Protein AF-A0A950VGR3-F1 (afdb_monomer_lite)

Radius of gyration: 21.98 Å; chains: 1; bounding box: 72×61×52 Å

Structure (mmCIF, N/CA/C/O backbone):
data_AF-A0A950VGR3-F1
#
_entry.id   AF-A0A950VGR3-F1
#
loop_
_atom_site.group_PDB
_atom_site.id
_atom_site.type_symbol
_atom_site.label_atom_id
_atom_site.label_alt_id
_atom_site.label_comp_id
_atom_site.label_asym_id
_atom_site.label_entity_id
_atom_site.label_seq_id
_atom_site.pdbx_PDB_ins_code
_atom_site.Cartn_x
_atom_site.Cartn_y
_atom_site.Cartn_z
_atom_site.occupancy
_atom_site.B_iso_or_equiv
_atom_site.auth_seq_id
_atom_site.auth_comp_id
_atom_site.auth_asym_id
_atom_site.auth_atom_id
_atom_site.pdbx_PDB_model_num
ATOM 1 N N . MET A 1 1 ? -54.038 48.008 33.283 1.00 46.16 1 MET A N 1
ATOM 2 C CA . MET A 1 1 ? -54.208 47.131 32.103 1.00 46.16 1 MET A CA 1
ATOM 3 C C . MET A 1 1 ? -52.989 47.293 31.209 1.00 46.16 1 MET A C 1
ATOM 5 O O . MET A 1 1 ? -52.831 48.348 30.618 1.00 46.16 1 MET A O 1
ATOM 9 N N . GLY A 1 2 ? -52.107 46.296 31.155 1.00 44.94 2 GLY A N 1
ATOM 10 C CA . GLY A 1 2 ? -50.936 46.287 30.273 1.00 44.94 2 GLY A CA 1
ATOM 11 C C . GLY A 1 2 ? -50.445 44.851 30.129 1.00 44.94 2 GLY A C 1
ATOM 12 O O . GLY A 1 2 ? -50.047 44.245 31.118 1.00 44.94 2 GLY A O 1
ATOM 13 N N . ARG A 1 3 ? -50.609 44.277 28.934 1.00 43.78 3 ARG A N 1
ATOM 14 C CA . ARG A 1 3 ? -50.358 42.864 28.619 1.00 43.78 3 ARG A CA 1
ATOM 15 C C . ARG A 1 3 ? -48.853 42.568 28.590 1.00 43.78 3 ARG A C 1
ATOM 17 O O . ARG A 1 3 ? -48.108 43.256 27.902 1.00 43.78 3 ARG A O 1
ATOM 24 N N . LEU A 1 4 ? -48.448 41.511 29.295 1.00 43.47 4 LEU A N 1
ATOM 25 C CA . LEU A 1 4 ? -47.126 40.888 29.221 1.00 43.47 4 LEU A CA 1
ATOM 26 C C . LEU A 1 4 ? -47.036 40.083 27.908 1.00 43.47 4 LEU A C 1
ATOM 28 O O . LEU A 1 4 ? -47.782 39.122 27.726 1.00 43.47 4 LEU A O 1
ATOM 32 N N . LEU A 1 5 ? -46.153 40.478 26.991 1.00 45.62 5 LEU A N 1
ATOM 33 C CA . LEU A 1 5 ? -45.786 39.696 25.805 1.00 45.62 5 LEU A CA 1
ATOM 34 C C . LEU A 1 5 ? -44.556 38.845 26.153 1.00 45.62 5 LEU A C 1
ATOM 36 O O . LEU A 1 5 ? -43.429 39.333 26.138 1.00 45.62 5 LEU A O 1
ATOM 40 N N . LEU A 1 6 ? -44.785 37.577 26.501 1.00 53.38 6 LEU A N 1
ATOM 41 C CA . LEU A 1 6 ? -43.766 36.525 26.464 1.00 53.38 6 LEU A CA 1
ATOM 42 C C . LEU A 1 6 ? -43.815 35.836 25.091 1.00 53.38 6 LEU A C 1
ATOM 44 O O . LEU A 1 6 ? -44.900 35.607 24.568 1.00 53.38 6 LEU A O 1
ATOM 48 N N . ALA A 1 7 ? -42.635 35.439 24.600 1.00 52.47 7 ALA A N 1
ATOM 49 C CA . ALA A 1 7 ? -42.327 34.776 23.320 1.00 52.47 7 ALA A CA 1
ATOM 50 C C . ALA A 1 7 ? -42.109 35.751 22.145 1.00 52.47 7 ALA A C 1
ATOM 52 O O . ALA A 1 7 ? -43.062 36.343 21.645 1.00 52.47 7 ALA A O 1
ATOM 53 N N . PRO A 1 8 ? -40.840 35.935 21.707 1.00 46.75 8 PRO A N 1
ATOM 54 C CA . PRO A 1 8 ? -40.197 34.933 20.851 1.00 46.75 8 PRO A CA 1
ATOM 55 C C . PRO A 1 8 ? -38.661 34.888 21.029 1.00 46.75 8 PRO A C 1
ATOM 57 O O . PRO A 1 8 ? -37.918 35.381 20.190 1.00 46.75 8 PRO A O 1
ATOM 60 N N . VAL A 1 9 ? -38.147 34.319 22.122 1.00 44.50 9 VAL A N 1
ATOM 61 C CA . VAL A 1 9 ? -36.679 34.132 22.279 1.00 44.50 9 VAL A CA 1
ATOM 62 C C . VAL A 1 9 ? -36.286 32.652 22.333 1.00 44.50 9 VAL A C 1
ATOM 64 O O . VAL A 1 9 ? -35.150 32.291 22.050 1.00 44.50 9 VAL A O 1
ATOM 67 N N . ILE A 1 10 ? -37.244 31.754 22.575 1.00 46.22 10 ILE A N 1
ATOM 68 C CA . ILE A 1 10 ? -36.971 30.314 22.702 1.00 46.22 10 ILE A CA 1
ATOM 69 C C . ILE A 1 10 ? -36.901 29.603 21.334 1.00 46.22 10 ILE A C 1
ATOM 71 O O . ILE A 1 10 ? -36.297 28.541 21.230 1.00 46.22 10 ILE A O 1
ATOM 75 N N . LEU A 1 11 ? -37.419 30.200 20.252 1.00 41.34 11 LEU A N 1
ATOM 76 C CA . LEU A 1 11 ? -37.425 29.548 18.933 1.00 41.34 11 LEU A CA 1
ATOM 77 C C . LEU A 1 11 ? -36.116 29.719 18.134 1.00 41.34 11 LEU A C 1
ATOM 79 O O . LEU A 1 11 ? -35.870 28.947 17.214 1.00 41.34 11 LEU A O 1
ATOM 83 N N . LEU A 1 12 ? -35.243 30.672 18.492 1.00 38.09 12 LEU A N 1
ATOM 84 C CA . LEU A 1 12 ? -33.967 30.872 17.783 1.00 38.09 12 LEU A CA 1
ATOM 85 C C . LEU A 1 12 ? -32.814 30.011 18.329 1.00 38.09 12 LEU A C 1
ATOM 87 O O . LEU A 1 12 ? -31.824 29.798 17.636 1.00 38.09 12 LEU A O 1
ATOM 91 N N . LEU A 1 13 ? -32.942 29.477 19.548 1.00 37.31 13 LEU A N 1
ATOM 92 C CA . LEU A 1 13 ? -31.913 28.636 20.176 1.00 37.31 13 LEU A CA 1
ATOM 93 C C . LEU A 1 13 ? -32.020 27.149 19.804 1.00 37.31 13 LEU A C 1
ATOM 95 O O . LEU A 1 13 ? -31.058 26.411 19.998 1.00 37.31 13 LEU A O 1
ATOM 99 N N . LEU A 1 14 ? -33.137 26.711 19.208 1.00 39.41 14 LEU A N 1
ATOM 100 C CA . LEU A 1 14 ? -33.283 25.338 18.706 1.00 39.41 14 LEU A CA 1
ATOM 101 C C . LEU A 1 14 ? -32.777 25.133 17.270 1.00 39.41 14 LEU A C 1
ATOM 103 O O . LEU A 1 14 ? -32.509 23.998 16.890 1.00 39.41 14 LEU A O 1
ATOM 107 N N . VAL A 1 15 ? -32.585 26.194 16.479 1.00 42.16 15 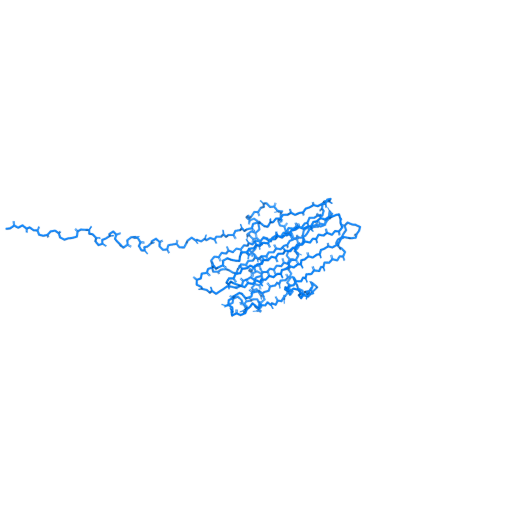VAL A N 1
ATOM 108 C CA . VAL A 1 15 ? -32.098 26.055 15.091 1.00 42.16 15 VAL A CA 1
ATOM 109 C C . VAL A 1 15 ? -30.569 25.917 15.031 1.00 42.16 15 VAL A C 1
ATOM 111 O O . VAL A 1 15 ? -30.046 25.255 14.140 1.00 42.16 15 VAL A O 1
ATOM 114 N N . CYS A 1 16 ? -29.833 26.415 16.030 1.00 38.34 16 CYS A N 1
ATOM 115 C CA . CYS A 1 16 ? -28.373 26.256 16.080 1.00 38.34 16 CYS A CA 1
ATOM 116 C C . CYS A 1 16 ? -27.903 24.871 16.569 1.00 38.34 16 CYS A C 1
ATOM 118 O O . CYS A 1 16 ? -26.739 24.530 16.385 1.00 38.34 16 CYS A O 1
ATOM 120 N N . LEU A 1 17 ? -28.787 24.050 17.148 1.00 40.91 17 LEU A N 1
ATOM 121 C CA . LEU A 1 17 ? -28.484 22.662 17.538 1.00 40.91 17 LEU A CA 1
ATOM 122 C C . LEU A 1 17 ? -28.782 21.639 16.427 1.00 40.91 17 LEU A C 1
ATOM 124 O O . LEU A 1 17 ? -28.400 20.479 16.554 1.00 40.91 17 LEU A O 1
ATOM 128 N N . ALA A 1 18 ? -29.407 22.072 15.327 1.00 43.09 18 ALA A N 1
ATOM 129 C CA . ALA A 1 18 ? -29.684 21.245 14.150 1.00 43.09 18 ALA A CA 1
ATOM 130 C C . ALA A 1 18 ? -28.662 21.430 13.010 1.00 43.09 18 ALA A C 1
ATOM 132 O O . ALA A 1 18 ? -28.751 20.743 12.002 1.00 43.09 18 ALA A O 1
ATOM 133 N N . ALA A 1 19 ? -27.644 22.282 13.183 1.00 43.28 19 ALA A N 1
ATOM 134 C CA . ALA A 1 19 ? -26.462 22.323 12.311 1.00 43.28 19 ALA A CA 1
ATOM 135 C C . ALA A 1 19 ? -25.385 21.307 12.751 1.00 43.28 19 ALA A C 1
ATOM 137 O O . ALA A 1 19 ? -24.192 21.494 12.527 1.00 43.28 19 ALA A O 1
ATOM 138 N N . GLY A 1 20 ? -25.807 20.222 13.404 1.00 43.50 20 GLY A N 1
ATOM 139 C CA . GLY A 1 20 ? -24.982 19.056 13.700 1.00 43.50 20 GLY A CA 1
ATOM 140 C C . GLY A 1 20 ? -24.847 18.131 12.493 1.00 43.50 20 GLY A C 1
ATOM 141 O O . GLY A 1 20 ? -24.830 16.918 12.673 1.00 43.50 20 GLY A O 1
ATOM 142 N N . ASP A 1 21 ? -24.788 18.675 11.277 1.00 40.75 21 ASP A N 1
ATOM 143 C CA . ASP A 1 21 ? -24.624 17.862 10.083 1.00 40.75 21 ASP A CA 1
ATOM 144 C C . ASP A 1 21 ? -23.145 17.700 9.771 1.00 40.75 21 ASP A C 1
ATOM 146 O O . ASP A 1 21 ? -22.411 18.616 9.405 1.00 40.75 21 ASP A O 1
ATOM 150 N N . SER A 1 22 ? -22.717 16.465 9.999 1.00 39.69 22 SER A N 1
ATOM 151 C CA . SER A 1 22 ? -21.452 15.900 9.589 1.00 39.69 22 SER A CA 1
ATOM 152 C C . SER A 1 22 ? -21.000 16.438 8.242 1.00 39.69 22 SER A C 1
ATOM 154 O O . SER A 1 22 ? -21.535 16.043 7.209 1.00 39.69 22 SER A O 1
ATOM 156 N N . HIS A 1 23 ? -19.932 17.228 8.246 1.00 40.19 23 HIS A N 1
ATOM 157 C CA . HIS A 1 23 ? -19.058 17.278 7.091 1.00 40.19 23 HIS A CA 1
ATOM 158 C C . HIS A 1 23 ? -18.612 15.839 6.802 1.00 40.19 23 HIS A C 1
ATOM 160 O O . HIS A 1 23 ? -17.820 15.233 7.533 1.00 40.19 23 HIS A O 1
ATOM 166 N N . ILE A 1 24 ? -19.236 15.258 5.781 1.00 45.59 24 ILE A N 1
ATOM 167 C CA . ILE A 1 24 ? -18.843 14.021 5.126 1.00 45.59 24 ILE A CA 1
ATOM 168 C C . ILE A 1 24 ? -17.518 14.359 4.452 1.00 45.59 24 ILE A C 1
ATOM 170 O O . ILE A 1 24 ? -17.479 14.807 3.313 1.00 45.59 24 ILE A O 1
ATOM 174 N N . PHE A 1 25 ? -16.426 14.295 5.206 1.00 54.06 25 PHE A N 1
ATOM 175 C CA . PHE A 1 25 ? -15.115 14.503 4.625 1.00 54.06 25 PHE A CA 1
ATOM 176 C C . PHE A 1 25 ? -14.718 13.209 3.919 1.00 54.06 25 PHE A C 1
ATOM 178 O O . PHE A 1 25 ? -14.247 12.268 4.561 1.00 54.06 25 PHE A O 1
ATOM 185 N N . ASP A 1 26 ? -14.946 13.169 2.610 1.00 62.06 26 ASP A N 1
ATOM 186 C CA . ASP A 1 26 ? -14.190 12.308 1.710 1.00 62.06 26 ASP A CA 1
ATOM 187 C C . ASP A 1 26 ? -12.822 12.963 1.548 1.00 62.06 26 ASP A C 1
ATOM 189 O O . ASP A 1 26 ? -12.685 14.029 0.946 1.00 62.06 26 ASP A O 1
ATOM 193 N N . ILE A 1 27 ? -11.808 12.374 2.174 1.00 63.94 27 ILE A N 1
ATOM 194 C CA . ILE A 1 27 ? -10.460 12.932 2.164 1.00 63.94 27 ILE A CA 1
ATOM 195 C C . ILE A 1 27 ? -9.595 12.056 1.290 1.00 63.94 27 ILE A C 1
ATOM 197 O O . ILE A 1 27 ? -9.383 10.879 1.585 1.00 63.94 27 ILE A O 1
ATOM 201 N N . THR A 1 28 ? -9.074 12.682 0.242 1.00 71.38 28 THR A N 1
ATOM 202 C CA . THR A 1 28 ? -8.068 12.101 -0.633 1.00 71.38 28 THR A CA 1
ATOM 203 C C . THR A 1 28 ? -6.774 12.860 -0.411 1.00 71.38 28 THR A C 1
ATOM 205 O O . THR A 1 28 ? -6.670 14.033 -0.761 1.00 71.38 28 THR A O 1
ATOM 208 N N . ASN A 1 29 ? -5.791 12.210 0.204 1.00 76.00 29 ASN A N 1
ATOM 209 C CA . ASN A 1 29 ? -4.426 12.716 0.221 1.00 76.00 29 ASN A CA 1
ATOM 210 C C . ASN A 1 29 ? -3.671 12.042 -0.923 1.00 76.00 29 ASN A C 1
ATOM 212 O O . ASN A 1 29 ? -3.521 10.817 -0.922 1.00 76.00 29 ASN A O 1
ATOM 216 N N . GLN A 1 30 ? -3.241 12.829 -1.905 1.00 74.19 30 GLN A N 1
ATOM 217 C CA . GLN A 1 30 ? -2.351 12.345 -2.945 1.00 74.19 30 GLN A CA 1
ATOM 218 C C . GLN A 1 30 ? -0.924 12.315 -2.400 1.00 74.19 30 GLN A C 1
ATOM 220 O O . GLN A 1 30 ? -0.373 13.334 -1.988 1.00 74.19 30 GLN A O 1
ATOM 225 N N . GLY A 1 31 ? -0.332 11.125 -2.418 1.00 76.06 31 GLY A N 1
ATOM 226 C CA . GLY A 1 31 ? 1.087 10.955 -2.151 1.00 76.06 31 GLY A CA 1
ATOM 227 C C . GLY A 1 31 ? 1.977 11.691 -3.157 1.00 76.06 31 GLY A C 1
ATOM 228 O O . GLY A 1 31 ? 1.529 12.099 -4.229 1.00 76.06 31 GLY A O 1
ATOM 229 N N . GLY A 1 32 ? 3.264 11.818 -2.836 1.00 89.06 32 GLY A N 1
ATOM 230 C CA . GLY A 1 32 ? 4.257 12.269 -3.809 1.00 89.06 32 GLY A CA 1
ATOM 231 C C . GLY A 1 32 ? 4.461 11.227 -4.910 1.00 89.06 32 GLY A C 1
ATOM 232 O O . GLY A 1 32 ? 4.118 10.059 -4.745 1.00 89.06 32 GLY A O 1
ATOM 233 N N . THR A 1 33 ? 5.044 11.636 -6.032 1.00 94.31 33 THR A N 1
ATOM 234 C CA . THR A 1 33 ? 5.594 10.718 -7.039 1.00 94.31 33 THR A CA 1
ATOM 235 C C . THR A 1 33 ? 7.044 11.100 -7.283 1.00 94.31 33 THR A C 1
ATOM 237 O O . THR A 1 33 ? 7.351 12.285 -7.393 1.00 94.31 33 THR A O 1
ATOM 240 N N . ALA A 1 34 ? 7.919 10.105 -7.349 1.00 96.38 34 ALA A N 1
ATOM 241 C CA . ALA A 1 34 ? 9.298 10.254 -7.791 1.00 96.38 34 ALA A CA 1
ATOM 242 C C . ALA A 1 34 ? 9.498 9.387 -9.040 1.00 96.38 34 ALA A C 1
ATOM 244 O O . ALA A 1 34 ? 8.935 8.294 -9.135 1.00 96.38 34 ALA A O 1
ATOM 245 N N . GLU A 1 35 ? 10.260 9.888 -10.009 1.00 97.31 35 GLU A N 1
ATOM 246 C CA . GLU A 1 35 ? 10.485 9.221 -11.290 1.00 97.31 35 GLU A CA 1
ATOM 247 C C . GLU A 1 35 ? 11.910 9.473 -11.793 1.00 97.31 35 GLU A C 1
ATOM 249 O O . GLU A 1 35 ? 12.436 10.576 -11.648 1.00 97.31 35 GLU A O 1
ATOM 254 N N . SER A 1 36 ? 12.511 8.452 -12.406 1.00 97.81 36 SER A N 1
ATOM 255 C CA . SER A 1 36 ? 13.760 8.540 -13.162 1.00 97.81 36 SER A CA 1
ATOM 256 C C . SER A 1 36 ? 13.720 7.566 -14.343 1.00 97.81 36 SER A C 1
ATOM 258 O O . SER A 1 36 ? 13.420 6.388 -14.164 1.00 97.81 36 SER A O 1
ATOM 260 N N . ASN A 1 37 ? 13.989 8.045 -15.563 1.00 96.06 37 ASN A N 1
ATOM 261 C CA . ASN A 1 37 ? 14.013 7.242 -16.799 1.00 96.06 37 ASN A CA 1
ATOM 262 C C . ASN A 1 37 ? 12.786 6.323 -16.994 1.00 96.06 37 ASN A C 1
ATOM 264 O O . ASN A 1 37 ? 12.909 5.168 -17.401 1.00 96.06 37 ASN A O 1
ATOM 268 N N . GLY A 1 38 ? 11.588 6.823 -16.674 1.00 95.69 38 GLY A N 1
ATOM 269 C CA . GLY A 1 38 ? 10.332 6.070 -16.761 1.00 95.69 38 GLY A CA 1
ATOM 270 C C . GLY A 1 38 ? 10.094 5.074 -15.619 1.00 95.69 38 GLY A C 1
ATOM 271 O O . GLY A 1 38 ? 8.986 4.550 -15.501 1.00 95.69 38 GLY A O 1
ATOM 272 N N . PHE A 1 39 ? 11.078 4.827 -14.749 1.00 97.81 39 PHE A N 1
ATOM 273 C CA . PHE A 1 39 ? 10.860 4.116 -13.496 1.00 97.81 39 PHE A CA 1
ATOM 274 C C . PHE A 1 39 ? 10.262 5.087 -12.485 1.00 97.81 39 PHE A C 1
ATOM 276 O O . PHE A 1 39 ? 10.878 6.098 -12.166 1.00 97.81 39 PHE A O 1
ATOM 283 N N . SER A 1 40 ? 9.063 4.804 -11.983 1.00 97.25 40 SER A N 1
ATOM 284 C CA . SER A 1 40 ? 8.377 5.695 -11.043 1.00 97.25 40 SER A CA 1
ATOM 285 C C . SER A 1 40 ? 7.846 4.952 -9.828 1.00 97.25 40 SER A C 1
ATOM 287 O O . SER A 1 40 ? 7.363 3.823 -9.947 1.00 97.25 40 SER A O 1
ATOM 289 N N . ILE A 1 41 ? 7.875 5.617 -8.675 1.00 96.81 41 ILE A N 1
ATOM 290 C CA . ILE A 1 41 ? 7.199 5.187 -7.454 1.00 96.81 41 ILE A CA 1
ATOM 291 C C . ILE A 1 41 ? 6.295 6.306 -6.950 1.00 96.81 41 ILE A C 1
ATOM 293 O O . ILE A 1 41 ? 6.639 7.488 -6.987 1.00 96.81 41 ILE A O 1
ATOM 297 N N . THR A 1 42 ? 5.131 5.920 -6.456 1.00 94.44 42 THR A N 1
ATOM 298 C CA . THR A 1 42 ? 4.154 6.825 -5.866 1.00 94.44 42 THR A CA 1
ATOM 299 C C . THR A 1 42 ? 3.779 6.287 -4.498 1.00 94.44 42 THR A C 1
ATOM 301 O O . THR A 1 42 ? 3.390 5.129 -4.370 1.00 94.44 42 THR A O 1
ATOM 304 N N . GLY A 1 43 ? 3.861 7.124 -3.474 1.00 88.00 43 GLY A N 1
ATOM 305 C CA . GLY A 1 43 ? 3.433 6.788 -2.117 1.00 88.00 43 GLY A CA 1
ATOM 306 C C . GLY A 1 43 ? 3.001 8.059 -1.397 1.00 88.00 43 GLY A C 1
ATOM 307 O O . GLY A 1 43 ? 3.529 9.132 -1.664 1.00 88.00 43 GLY A O 1
ATOM 308 N N . SER A 1 44 ? 2.019 8.093 -0.504 1.00 87.25 44 SER A N 1
ATOM 309 C CA . SER A 1 44 ? 0.992 7.127 -0.123 1.00 87.25 44 SER A CA 1
ATOM 310 C C . SER A 1 44 ? -0.362 7.762 -0.447 1.00 87.25 44 SER A C 1
ATOM 312 O O . SER A 1 44 ? -0.752 8.724 0.221 1.00 87.25 44 SER A O 1
ATOM 314 N N . TYR A 1 45 ? -1.090 7.258 -1.447 1.00 90.94 45 TYR A N 1
ATOM 315 C CA . TYR A 1 45 ? -2.469 7.705 -1.659 1.00 90.94 45 TYR A CA 1
ATOM 316 C C . TYR A 1 45 ? -3.311 7.234 -0.494 1.00 90.94 45 TYR A C 1
ATOM 318 O O . TYR A 1 45 ? -3.288 6.050 -0.173 1.00 90.94 45 TYR A O 1
ATOM 326 N N . THR A 1 46 ? -4.044 8.143 0.136 1.00 91.19 46 THR A N 1
ATOM 327 C CA . THR A 1 46 ? -4.934 7.801 1.244 1.00 91.19 46 THR A CA 1
ATOM 328 C C . THR A 1 46 ? -6.339 8.278 0.956 1.00 91.19 46 THR A C 1
ATOM 330 O O . THR A 1 46 ? -6.544 9.468 0.734 1.00 91.19 46 THR A O 1
ATOM 333 N N . TYR A 1 47 ? -7.286 7.349 1.012 1.00 90.44 47 TYR A N 1
ATOM 334 C CA . TYR A 1 47 ? -8.716 7.607 0.958 1.00 90.44 47 TYR A CA 1
ATOM 335 C C . TYR A 1 47 ? -9.341 7.274 2.312 1.00 90.44 47 TYR A C 1
ATOM 337 O O . TYR A 1 47 ? -9.194 6.160 2.816 1.00 90.44 47 TYR A O 1
ATOM 345 N N . ALA A 1 48 ? -10.045 8.228 2.912 1.00 87.62 48 ALA A N 1
ATOM 346 C CA . ALA A 1 48 ? -10.789 8.015 4.147 1.00 87.62 48 ALA A CA 1
ATOM 347 C C . ALA A 1 48 ? -12.131 8.744 4.087 1.00 87.62 48 ALA A C 1
ATOM 349 O O . ALA A 1 48 ? -12.185 9.901 3.677 1.00 87.62 48 ALA A O 1
ATOM 350 N N . ARG A 1 49 ? -13.194 8.080 4.552 1.00 84.06 49 ARG A N 1
ATOM 351 C CA . ARG A 1 49 ? -14.521 8.682 4.732 1.00 84.06 49 ARG A CA 1
ATOM 352 C C . ARG A 1 49 ? -15.178 8.192 6.018 1.00 84.06 49 ARG A C 1
ATOM 354 O O . ARG A 1 49 ? -14.822 7.143 6.561 1.00 84.06 49 ARG A O 1
ATOM 361 N N . LYS A 1 50 ? -16.169 8.933 6.515 1.00 79.25 50 LYS A N 1
ATOM 362 C CA . LYS A 1 50 ? -16.918 8.545 7.720 1.00 79.25 50 LYS A CA 1
ATOM 363 C C . LYS A 1 50 ? -17.603 7.186 7.544 1.00 79.25 50 LYS A C 1
ATOM 365 O O . LYS A 1 50 ? -18.240 6.937 6.529 1.00 79.25 50 LYS A O 1
ATOM 370 N N . GLY A 1 51 ? -17.481 6.310 8.546 1.00 79.00 51 GLY A N 1
ATOM 371 C CA . GLY A 1 51 ? -18.097 4.974 8.521 1.00 79.00 51 GLY A CA 1
ATOM 372 C C . GLY A 1 51 ? -17.444 3.989 7.542 1.00 79.00 51 GLY A C 1
ATOM 373 O O . GLY A 1 51 ? -18.017 2.942 7.245 1.00 79.00 51 GLY A O 1
ATOM 374 N N . PHE A 1 52 ? -16.253 4.307 7.037 1.00 81.44 52 PHE A N 1
ATOM 375 C CA . PHE A 1 52 ? -15.517 3.485 6.085 1.00 81.44 52 PHE A CA 1
ATOM 376 C C . PHE A 1 52 ? -14.063 3.327 6.545 1.00 81.44 52 PHE A C 1
ATOM 378 O O . PHE A 1 52 ? -13.506 4.277 7.104 1.00 81.44 52 PHE A O 1
ATOM 385 N N . PRO A 1 53 ? -13.434 2.154 6.352 1.00 87.12 53 PRO A N 1
ATOM 386 C CA . PRO A 1 53 ? -12.014 2.003 6.657 1.00 87.12 53 PRO A CA 1
ATOM 387 C C . PRO A 1 53 ? -11.177 2.955 5.806 1.00 87.12 53 PRO A C 1
ATOM 389 O O . PRO A 1 53 ? -11.457 3.124 4.621 1.00 87.12 53 PRO A O 1
ATOM 392 N N . ALA A 1 54 ? -10.134 3.551 6.388 1.00 91.75 54 ALA A N 1
ATOM 393 C CA . ALA A 1 54 ? -9.192 4.299 5.563 1.00 91.75 54 ALA A CA 1
ATOM 394 C C . ALA A 1 54 ? -8.338 3.318 4.760 1.00 91.75 54 ALA A C 1
ATOM 396 O O . ALA A 1 54 ? -7.885 2.299 5.287 1.00 91.75 54 ALA A O 1
ATOM 397 N N . VAL A 1 55 ? -8.115 3.651 3.499 1.00 94.25 55 VAL A N 1
ATOM 398 C CA . VAL A 1 55 ? -7.318 2.874 2.559 1.00 94.25 55 VAL A CA 1
ATOM 399 C C . VAL A 1 55 ? -6.094 3.699 2.211 1.00 94.25 55 VAL A C 1
ATOM 401 O O . VAL A 1 55 ? -6.242 4.813 1.716 1.00 94.25 55 VAL A O 1
ATOM 404 N N . THR A 1 56 ? -4.902 3.163 2.449 1.00 94.94 56 THR A N 1
ATOM 405 C CA . THR A 1 56 ? -3.643 3.793 2.037 1.00 94.94 56 THR A CA 1
ATOM 406 C C . THR A 1 56 ? -2.863 2.848 1.141 1.00 94.94 56 THR A C 1
ATOM 408 O O . THR A 1 56 ? -2.700 1.691 1.497 1.00 94.94 56 THR A O 1
ATOM 411 N N . PHE A 1 57 ? -2.354 3.293 0.000 1.00 94.69 57 PHE A N 1
ATOM 412 C CA . PHE A 1 57 ? -1.552 2.435 -0.873 1.00 94.69 57 PHE A CA 1
ATOM 413 C C . PHE A 1 57 ? -0.436 3.206 -1.571 1.00 94.69 57 PHE A C 1
ATOM 415 O O . PHE A 1 57 ? -0.525 4.418 -1.792 1.00 94.69 57 PHE A O 1
ATOM 422 N N . GLY A 1 58 ? 0.610 2.469 -1.926 1.00 95.12 58 GLY A N 1
ATOM 423 C CA . GLY A 1 58 ? 1.671 2.915 -2.816 1.00 95.12 58 GLY A CA 1
ATOM 424 C C . GLY A 1 58 ? 1.647 2.123 -4.120 1.00 95.12 58 GLY A C 1
ATOM 425 O O . GLY A 1 58 ? 1.042 1.049 -4.210 1.00 95.12 58 GLY A O 1
ATOM 426 N N . THR A 1 59 ? 2.304 2.657 -5.142 1.00 96.06 59 THR A N 1
ATOM 427 C CA . THR A 1 59 ? 2.423 2.013 -6.450 1.00 96.06 59 THR A CA 1
ATOM 428 C C . THR A 1 59 ? 3.807 2.193 -7.046 1.00 96.06 59 THR A C 1
ATOM 430 O O . THR A 1 59 ? 4.463 3.201 -6.800 1.00 96.06 59 THR A O 1
ATOM 433 N N . VAL A 1 60 ? 4.217 1.252 -7.886 1.00 96.62 60 VAL A N 1
ATOM 434 C CA . VAL A 1 60 ? 5.461 1.297 -8.655 1.00 96.62 60 VAL A CA 1
ATOM 435 C C . VAL A 1 60 ? 5.152 1.043 -10.127 1.00 96.62 60 VAL A C 1
ATOM 437 O O . VAL A 1 60 ? 4.245 0.278 -10.446 1.00 96.62 60 VAL A O 1
ATOM 440 N N . ARG A 1 61 ? 5.883 1.681 -11.037 1.00 97.12 61 ARG A N 1
ATOM 441 C CA . ARG A 1 61 ? 5.785 1.454 -12.484 1.00 97.12 61 ARG A CA 1
ATOM 442 C C . ARG A 1 61 ? 7.195 1.386 -13.076 1.00 97.12 61 ARG A C 1
ATOM 444 O O . ARG A 1 61 ? 7.868 2.415 -13.079 1.00 97.12 61 ARG A O 1
ATOM 451 N N . PRO A 1 62 ? 7.650 0.215 -13.551 1.00 97.06 62 PRO A N 1
ATOM 452 C CA . PRO A 1 62 ? 8.882 0.085 -14.335 1.00 97.06 62 PRO A CA 1
ATOM 453 C C . PRO A 1 62 ? 8.785 0.827 -15.688 1.00 97.06 62 PRO A C 1
ATOM 455 O O . PRO A 1 62 ? 7.672 0.971 -16.192 1.00 97.06 62 PRO A O 1
ATOM 458 N N . PRO A 1 63 ? 9.907 1.210 -16.334 1.00 95.94 63 PRO A N 1
ATOM 459 C CA . PRO A 1 63 ? 9.924 2.023 -17.564 1.00 95.94 63 PRO A CA 1
ATOM 460 C C . PRO A 1 63 ? 9.030 1.546 -18.719 1.00 95.94 63 PRO A C 1
ATOM 462 O O . PRO A 1 63 ? 8.431 2.359 -19.416 1.00 95.94 63 PRO A O 1
ATOM 465 N N . ALA A 1 64 ? 8.918 0.230 -18.918 1.00 92.56 64 ALA A N 1
ATOM 466 C CA . ALA A 1 64 ? 8.061 -0.390 -19.937 1.00 92.56 64 ALA A CA 1
ATOM 467 C C . ALA A 1 64 ? 6.974 -1.295 -19.324 1.00 92.56 64 ALA A C 1
ATOM 469 O O . ALA A 1 64 ? 6.397 -2.139 -20.009 1.00 92.56 64 ALA A O 1
ATOM 470 N N . GLY A 1 65 ? 6.748 -1.176 -18.014 1.00 93.69 65 GLY A N 1
ATOM 471 C CA . GLY A 1 65 ? 5.803 -1.994 -17.263 1.00 93.69 65 GLY A CA 1
ATOM 472 C C . GLY A 1 65 ? 4.487 -1.273 -16.990 1.00 93.69 65 GLY A C 1
ATOM 473 O O . GLY A 1 65 ? 4.387 -0.049 -17.082 1.00 93.69 65 GLY A O 1
ATOM 474 N N . SER A 1 66 ? 3.472 -2.041 -16.599 1.00 94.44 66 SER A N 1
ATOM 475 C CA . SER A 1 66 ? 2.270 -1.476 -15.992 1.00 94.44 66 SER A CA 1
ATOM 476 C C . SER A 1 66 ? 2.548 -1.035 -14.554 1.00 94.44 66 SER A C 1
ATOM 478 O O . SER A 1 66 ? 3.482 -1.501 -13.894 1.00 94.44 66 SER A O 1
ATOM 480 N N . ARG A 1 67 ? 1.726 -0.106 -14.063 1.00 94.75 67 ARG A N 1
ATOM 481 C CA . ARG A 1 67 ? 1.739 0.301 -12.660 1.00 94.75 67 ARG A CA 1
ATOM 482 C C . ARG A 1 67 ? 1.157 -0.817 -11.798 1.00 94.75 67 ARG A C 1
ATOM 484 O O . ARG A 1 67 ? 0.111 -1.363 -12.121 1.00 94.75 67 ARG A O 1
ATOM 491 N N . GLN A 1 68 ? 1.819 -1.115 -10.691 1.00 95.19 68 GLN A N 1
ATOM 492 C CA . GLN A 1 68 ? 1.469 -2.183 -9.759 1.00 95.19 68 GLN A CA 1
ATOM 493 C C . GLN A 1 68 ? 1.416 -1.633 -8.336 1.00 95.19 68 GLN A C 1
ATOM 495 O O . GLN A 1 68 ? 2.085 -0.644 -8.025 1.00 95.19 68 GLN A O 1
ATOM 500 N N . PHE A 1 69 ? 0.637 -2.265 -7.461 1.00 95.38 69 PHE A N 1
ATOM 501 C CA . PHE A 1 69 ? 0.662 -1.939 -6.037 1.00 95.38 69 PHE A CA 1
ATOM 502 C C . PHE A 1 69 ? 2.012 -2.310 -5.420 1.00 95.38 69 PHE A C 1
ATOM 504 O O . PHE A 1 69 ? 2.561 -3.369 -5.705 1.00 95.38 69 PHE A O 1
ATOM 511 N N . THR A 1 70 ? 2.527 -1.452 -4.541 1.00 95.56 70 THR A N 1
ATOM 512 C CA . THR A 1 70 ? 3.648 -1.799 -3.650 1.00 95.56 70 THR A CA 1
ATOM 513 C C . THR A 1 70 ? 3.135 -2.379 -2.335 1.00 95.56 70 THR A C 1
ATOM 515 O O . THR A 1 70 ? 3.701 -3.322 -1.787 1.00 95.56 70 THR A O 1
ATOM 518 N N . TYR A 1 71 ? 2.039 -1.811 -1.833 1.00 95.69 71 TYR A N 1
ATOM 519 C CA . TYR A 1 71 ? 1.274 -2.259 -0.677 1.00 95.69 71 TYR A CA 1
ATOM 520 C C . TYR A 1 71 ? -0.123 -1.636 -0.714 1.00 95.69 71 TYR A C 1
ATOM 522 O O . TYR A 1 71 ? -0.334 -0.583 -1.318 1.00 95.69 71 TYR A O 1
ATOM 530 N N . LEU A 1 72 ? -1.056 -2.244 0.014 1.00 96.88 72 LEU A N 1
ATOM 531 C CA . LEU A 1 72 ? -2.356 -1.673 0.345 1.00 96.88 72 LEU A CA 1
ATOM 532 C C . LEU A 1 72 ? -2.603 -1.832 1.841 1.00 96.88 72 LEU A C 1
ATOM 534 O O . LEU A 1 72 ? -2.477 -2.922 2.373 1.00 96.88 72 LEU A O 1
ATOM 538 N N . VAL A 1 73 ? -2.985 -0.769 2.530 1.00 96.81 73 VAL A N 1
ATOM 539 C CA . VAL A 1 73 ? -3.256 -0.735 3.967 1.00 96.81 73 VAL A CA 1
ATOM 540 C C . VAL A 1 73 ? -4.732 -0.447 4.185 1.00 96.81 73 VAL A C 1
ATOM 542 O O . VAL A 1 73 ? -5.214 0.621 3.816 1.00 96.81 73 VAL A O 1
ATOM 545 N N . LEU A 1 74 ? -5.434 -1.363 4.845 1.00 96.00 74 LEU A N 1
ATOM 546 C CA . LEU A 1 74 ? -6.747 -1.118 5.430 1.00 96.00 74 LEU A CA 1
ATOM 547 C C . LEU A 1 74 ? -6.577 -0.749 6.902 1.00 96.00 74 LEU A C 1
ATOM 549 O O . LEU A 1 74 ? -6.195 -1.583 7.724 1.00 96.00 74 LEU A O 1
ATOM 553 N N . SER A 1 75 ? -6.873 0.505 7.233 1.00 94.31 75 SER A N 1
ATOM 554 C CA . SER A 1 75 ? -6.743 1.033 8.590 1.00 94.31 75 SER A CA 1
ATOM 555 C C . SER A 1 75 ? -8.089 1.091 9.307 1.00 94.31 75 SER A C 1
ATOM 557 O O . SER A 1 75 ? -9.060 1.666 8.803 1.00 94.31 75 SER A O 1
ATOM 559 N N . LYS A 1 76 ? -8.120 0.547 10.524 1.00 91.00 76 LYS A N 1
ATOM 560 C CA . LYS A 1 76 ? -9.245 0.624 11.463 1.00 91.00 76 LYS A CA 1
ATOM 561 C C . LYS A 1 76 ? -8.937 1.608 12.591 1.00 91.00 76 LYS A C 1
ATOM 563 O O . LYS A 1 76 ? -7.847 1.571 13.155 1.00 91.00 76 LYS A O 1
ATOM 568 N N . PHE A 1 77 ? -9.909 2.445 12.959 1.00 87.69 77 PHE A N 1
ATOM 569 C CA . PHE A 1 77 ? -9.797 3.453 14.026 1.00 87.69 77 PHE A CA 1
ATOM 570 C C . PHE A 1 77 ? -10.921 3.296 15.058 1.00 87.69 77 PHE A C 1
ATOM 572 O O . PHE A 1 77 ? -11.958 2.706 14.762 1.00 87.69 77 PHE A O 1
ATOM 579 N N . SER A 1 78 ? -10.737 3.829 16.272 1.00 78.31 78 SER A N 1
ATOM 580 C CA . SER A 1 78 ? -11.758 3.777 17.327 1.00 78.31 78 SER A CA 1
ATOM 581 C C . SER A 1 78 ? -12.926 4.740 17.042 1.00 78.31 78 SER A C 1
ATOM 583 O O . SER A 1 78 ? -12.756 5.922 16.737 1.00 78.31 78 SER A O 1
ATOM 585 N N . GLY A 1 79 ? -14.151 4.212 17.109 1.00 64.00 79 GLY A N 1
ATOM 586 C CA . GLY A 1 79 ? -15.359 4.774 16.488 1.00 64.00 79 GLY A CA 1
ATOM 587 C C . GLY A 1 79 ? -16.034 5.976 17.160 1.00 64.00 79 GLY A C 1
ATOM 588 O O . GLY A 1 79 ? -17.250 5.969 17.314 1.00 64.00 79 GLY A O 1
ATOM 589 N N . ARG A 1 80 ? -15.312 7.040 17.531 1.00 57.22 80 ARG A N 1
ATOM 590 C CA . ARG A 1 80 ? -15.966 8.311 17.943 1.00 57.22 80 ARG A CA 1
ATOM 591 C C . ARG A 1 80 ? -15.440 9.561 17.253 1.00 57.22 80 ARG A C 1
ATOM 593 O O . ARG A 1 80 ? -16.175 10.537 17.126 1.00 57.22 80 ARG A O 1
ATOM 600 N N . ARG A 1 81 ? -14.207 9.532 16.757 1.00 58.91 81 ARG A N 1
ATOM 601 C CA . ARG A 1 81 ? -13.644 10.564 15.885 1.00 58.91 81 ARG A CA 1
ATOM 602 C C . ARG A 1 81 ? -12.789 9.856 14.851 1.00 58.91 81 ARG A C 1
ATOM 604 O O . ARG A 1 81 ? -11.971 9.019 15.222 1.00 58.91 81 ARG A O 1
ATOM 611 N N . LEU A 1 82 ? -12.962 10.188 13.573 1.00 61.22 82 LEU A N 1
ATOM 612 C CA . LEU A 1 82 ? -11.929 9.860 12.600 1.00 61.22 82 LEU A CA 1
ATOM 613 C C . LEU A 1 82 ? -10.696 10.677 12.963 1.00 61.22 82 LEU A C 1
ATOM 615 O O . LEU A 1 82 ? -10.585 11.848 12.614 1.00 61.22 82 LEU A O 1
ATOM 619 N N . THR A 1 83 ? -9.777 10.059 13.692 1.00 65.75 83 THR A N 1
ATOM 620 C CA . THR A 1 83 ? -8.405 10.539 13.723 1.00 65.75 83 THR A CA 1
ATOM 621 C C . THR A 1 83 ? -7.793 10.074 12.419 1.00 65.75 83 THR A C 1
ATOM 623 O O . THR A 1 83 ? -7.412 8.911 12.294 1.00 65.75 83 THR A O 1
ATOM 626 N N . MET A 1 84 ? -7.774 10.963 11.426 1.00 71.00 84 MET A N 1
ATOM 627 C CA . MET A 1 84 ? -7.056 10.693 10.191 1.00 71.00 84 MET A CA 1
ATOM 628 C C . MET A 1 84 ? -5.631 10.247 10.511 1.00 71.00 84 MET A C 1
ATOM 630 O O . MET A 1 84 ? -4.982 10.871 11.363 1.00 71.00 84 MET A O 1
ATOM 634 N N . PRO A 1 85 ? -5.112 9.227 9.812 1.00 80.50 85 PRO A N 1
ATOM 635 C CA . PRO A 1 85 ? -3.690 9.000 9.847 1.00 80.50 85 PRO A CA 1
ATOM 636 C C . PRO A 1 85 ? -3.007 10.226 9.236 1.00 80.50 85 PRO A C 1
ATOM 638 O O . PRO A 1 85 ? -3.299 10.632 8.112 1.00 80.50 85 PRO A O 1
ATOM 641 N N . ASN A 1 86 ? -2.093 10.835 9.985 1.00 88.06 86 ASN A N 1
ATOM 642 C CA . ASN A 1 86 ? -1.093 11.709 9.401 1.00 88.06 86 ASN A CA 1
ATOM 643 C C . ASN A 1 86 ? -0.166 10.820 8.572 1.00 88.06 86 ASN A C 1
ATOM 645 O O . ASN A 1 86 ? 0.502 9.942 9.124 1.00 88.06 86 ASN A O 1
ATOM 649 N N . VAL A 1 87 ? -0.179 11.023 7.259 1.00 91.00 87 VAL A N 1
ATOM 650 C CA . VAL A 1 87 ? 0.618 10.247 6.314 1.00 91.00 87 VAL A CA 1
ATOM 651 C C . VAL A 1 87 ? 1.778 11.104 5.837 1.00 91.00 87 VAL A C 1
ATOM 653 O O . VAL A 1 87 ? 1.579 12.207 5.331 1.00 91.00 87 VAL A O 1
ATOM 656 N N . LYS A 1 88 ? 2.994 10.587 6.003 1.00 93.00 88 LYS A N 1
ATOM 657 C CA . LYS A 1 88 ? 4.222 11.173 5.464 1.00 93.00 88 LYS A CA 1
ATOM 658 C C . LYS A 1 88 ? 4.892 10.140 4.584 1.00 93.00 88 LYS A C 1
ATOM 660 O O . LYS A 1 88 ? 5.158 9.045 5.065 1.00 93.00 88 LYS A O 1
ATOM 665 N N . ALA A 1 89 ? 5.191 10.500 3.346 1.00 94.25 89 ALA A N 1
ATOM 666 C CA . ALA A 1 89 ? 5.958 9.667 2.434 1.00 94.25 89 ALA A CA 1
ATOM 667 C C . ALA A 1 89 ? 7.254 10.388 2.061 1.00 94.25 89 ALA A C 1
ATOM 669 O O . ALA A 1 89 ? 7.250 11.597 1.825 1.00 94.25 89 ALA A O 1
ATOM 670 N N . ASN A 1 90 ? 8.356 9.647 2.036 1.00 96.12 90 ASN A N 1
ATOM 671 C CA . ASN A 1 90 ? 9.621 10.081 1.462 1.00 96.12 90 ASN A CA 1
ATOM 672 C C . ASN A 1 90 ? 10.001 9.078 0.375 1.00 96.12 90 ASN A C 1
ATOM 674 O O . ASN A 1 90 ? 10.167 7.890 0.663 1.00 96.12 90 ASN A O 1
ATOM 678 N N . LEU A 1 91 ? 10.079 9.568 -0.857 1.00 96.94 91 LEU A N 1
ATOM 679 C CA . LEU A 1 91 ? 10.276 8.765 -2.051 1.00 96.94 91 LEU A CA 1
ATOM 680 C C . LEU A 1 91 ? 11.638 9.090 -2.647 1.00 96.94 91 LEU A C 1
ATOM 682 O O . LEU A 1 91 ? 11.994 10.259 -2.769 1.00 96.94 91 LEU A O 1
ATOM 686 N N . ASP A 1 92 ? 12.358 8.052 -3.040 1.00 97.88 92 ASP A N 1
ATOM 687 C CA . ASP A 1 92 ? 13.641 8.152 -3.722 1.00 97.88 92 ASP A CA 1
ATOM 688 C C . ASP A 1 92 ? 13.624 7.223 -4.932 1.00 97.88 92 ASP A C 1
ATOM 690 O O . ASP A 1 92 ? 13.169 6.083 -4.821 1.00 97.88 92 ASP A O 1
ATOM 694 N N . VAL A 1 93 ? 14.060 7.712 -6.090 1.00 98.00 93 VAL A N 1
ATOM 695 C CA . VAL A 1 93 ? 14.124 6.919 -7.322 1.00 98.00 93 VAL A CA 1
ATOM 696 C C . VAL A 1 93 ? 15.370 7.293 -8.099 1.00 98.00 93 VAL A C 1
ATOM 698 O O . VAL A 1 93 ? 15.633 8.467 -8.352 1.00 98.00 93 VAL A O 1
ATOM 701 N N . ASN A 1 94 ? 16.100 6.274 -8.528 1.00 97.19 94 ASN A N 1
ATOM 702 C CA . ASN A 1 94 ? 17.162 6.372 -9.516 1.00 97.19 94 ASN A CA 1
ATOM 703 C C . ASN A 1 94 ? 16.899 5.372 -10.659 1.00 97.19 94 ASN A C 1
ATOM 705 O O . ASN A 1 94 ? 15.812 4.811 -10.770 1.00 97.19 94 ASN A O 1
ATOM 709 N N . GLU A 1 95 ? 17.876 5.171 -11.541 1.00 95.44 95 GLU A N 1
ATOM 710 C CA . GLU A 1 95 ? 17.703 4.351 -12.749 1.00 95.44 95 GLU A CA 1
ATOM 711 C C . GLU A 1 95 ? 17.505 2.851 -12.470 1.00 95.44 95 GLU A C 1
ATOM 713 O O . GLU A 1 95 ? 17.020 2.128 -13.339 1.00 95.44 95 GLU A O 1
ATOM 718 N N . SER A 1 96 ? 17.884 2.363 -11.284 1.00 97.38 96 SER A N 1
ATOM 719 C CA . SER A 1 96 ? 17.861 0.935 -10.943 1.00 97.38 96 SER A CA 1
ATOM 720 C C . SER A 1 96 ? 17.139 0.609 -9.638 1.00 97.38 96 SER A C 1
ATOM 722 O O . SER A 1 96 ? 16.774 -0.547 -9.432 1.00 97.38 96 SER A O 1
ATOM 724 N N . GLU A 1 97 ? 16.887 1.585 -8.769 1.00 98.38 97 GLU A N 1
ATOM 725 C CA . GLU A 1 97 ? 16.234 1.394 -7.476 1.00 98.38 97 GLU A CA 1
ATOM 726 C C . GLU A 1 97 ? 15.201 2.494 -7.198 1.00 98.38 97 GLU A C 1
ATOM 728 O O . GLU A 1 97 ? 15.420 3.672 -7.475 1.00 98.38 97 GLU A O 1
ATOM 733 N N . ALA A 1 98 ? 14.069 2.090 -6.623 1.00 98.31 98 ALA A N 1
ATOM 734 C CA . ALA A 1 98 ? 13.035 2.974 -6.112 1.00 98.31 98 ALA A CA 1
ATOM 735 C C . ALA A 1 98 ? 12.698 2.592 -4.673 1.00 98.31 98 ALA A C 1
ATOM 737 O O . ALA A 1 98 ? 12.487 1.416 -4.375 1.00 98.31 98 ALA A O 1
ATOM 738 N N . THR A 1 99 ? 12.599 3.578 -3.787 1.00 98.31 99 THR A N 1
ATOM 739 C CA . THR A 1 99 ? 12.261 3.379 -2.380 1.00 98.31 99 THR A CA 1
ATOM 740 C C . THR A 1 99 ? 11.139 4.316 -1.941 1.00 98.31 99 THR A C 1
ATOM 742 O O . THR A 1 99 ? 11.216 5.525 -2.135 1.00 98.31 99 THR A O 1
ATOM 745 N N . ASP A 1 100 ? 10.123 3.762 -1.278 1.00 97.44 100 ASP A N 1
ATOM 746 C CA . ASP A 1 100 ? 9.073 4.496 -0.566 1.00 97.44 100 ASP A CA 1
ATOM 747 C C . ASP A 1 100 ? 9.218 4.255 0.937 1.00 97.44 100 ASP A C 1
ATOM 749 O O . ASP A 1 100 ? 9.110 3.123 1.412 1.00 97.44 100 ASP A O 1
ATOM 753 N N . ARG A 1 101 ? 9.454 5.330 1.694 1.00 97.75 101 ARG A N 1
ATOM 754 C CA . ARG A 1 101 ? 9.420 5.339 3.159 1.00 97.75 101 ARG A CA 1
ATOM 755 C C . ARG A 1 101 ? 8.177 6.083 3.616 1.00 97.75 101 ARG A C 1
ATOM 757 O O . ARG A 1 101 ? 8.182 7.311 3.734 1.00 97.75 101 ARG A O 1
ATOM 764 N N . THR A 1 102 ? 7.136 5.330 3.938 1.00 96.25 102 THR A N 1
ATOM 765 C CA . THR A 1 102 ? 5.866 5.871 4.409 1.00 96.25 102 THR A CA 1
ATOM 766 C C . THR A 1 102 ? 5.730 5.709 5.924 1.00 96.25 102 THR A C 1
ATOM 768 O O . THR A 1 102 ? 6.025 4.670 6.506 1.00 96.25 102 THR A O 1
ATOM 771 N N . THR A 1 103 ? 5.245 6.749 6.595 1.00 96.31 103 THR A N 1
ATOM 772 C CA . THR A 1 103 ? 4.816 6.719 7.993 1.00 96.31 103 THR A CA 1
ATOM 773 C C . THR A 1 103 ? 3.345 7.100 8.089 1.00 96.31 103 THR A C 1
ATOM 775 O O . THR A 1 103 ? 2.964 8.172 7.625 1.00 96.31 103 THR A O 1
ATOM 778 N N . LEU A 1 104 ? 2.545 6.271 8.762 1.00 94.50 104 LEU A N 1
ATOM 779 C CA . LEU A 1 104 ? 1.163 6.569 9.132 1.00 94.50 104 LEU A CA 1
ATOM 780 C C . LEU A 1 104 ? 1.090 6.759 10.646 1.00 94.50 104 LEU A C 1
ATOM 782 O O . LEU A 1 104 ? 1.477 5.866 11.401 1.00 94.50 104 LEU A O 1
ATOM 786 N N . THR A 1 105 ? 0.593 7.908 11.100 1.00 92.62 105 THR A N 1
ATOM 787 C CA . THR A 1 105 ? 0.441 8.209 12.531 1.00 92.62 105 THR A CA 1
ATOM 788 C C . THR A 1 105 ? -1.013 8.487 12.881 1.00 92.62 105 THR A C 1
ATOM 790 O O . THR A 1 105 ? -1.587 9.428 12.345 1.00 92.62 105 THR A O 1
ATOM 793 N N . ALA A 1 106 ? -1.600 7.738 13.813 1.00 90.12 106 ALA A N 1
ATOM 794 C CA . ALA A 1 106 ? -2.949 7.997 14.323 1.00 90.12 106 ALA A CA 1
ATOM 795 C C . ALA A 1 106 ? -3.060 7.615 15.801 1.00 90.12 106 ALA A C 1
ATOM 797 O O . ALA A 1 106 ? -2.531 6.589 16.224 1.00 90.12 106 ALA A O 1
ATOM 798 N N . GLY A 1 107 ? -3.744 8.444 16.598 1.00 88.12 107 GLY A N 1
ATOM 799 C CA . GLY A 1 107 ? -3.953 8.176 18.028 1.00 88.12 107 GLY A CA 1
ATOM 800 C C . GLY A 1 107 ? -2.652 7.993 18.821 1.00 88.12 107 GLY A C 1
ATOM 801 O O . GLY A 1 107 ? -2.592 7.140 19.695 1.00 88.12 107 GLY A O 1
ATOM 802 N N . GLY A 1 108 ? -1.588 8.724 18.461 1.00 90.31 108 GLY A N 1
ATOM 803 C CA . GLY A 1 108 ? -0.258 8.593 19.073 1.00 90.31 108 GLY A CA 1
ATOM 804 C C . GLY A 1 108 ? 0.555 7.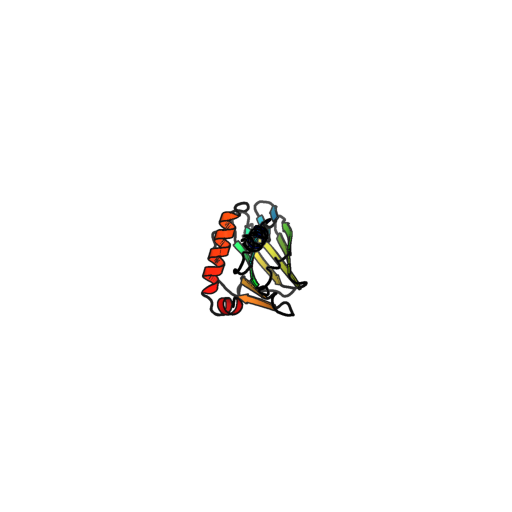373 18.618 1.00 90.31 108 GLY A C 1
ATOM 805 O O . GLY A 1 108 ? 1.719 7.249 18.985 1.00 90.31 108 GLY A O 1
ATOM 806 N N . LYS A 1 109 ? -0.011 6.493 17.787 1.00 94.19 109 LYS A N 1
ATOM 807 C CA . LYS A 1 109 ? 0.664 5.298 17.264 1.00 94.19 109 LYS A CA 1
ATOM 808 C C . LYS A 1 109 ? 1.253 5.552 15.894 1.00 94.19 109 LYS A C 1
ATOM 810 O O . LYS A 1 109 ? 0.699 6.330 15.122 1.00 94.19 109 LYS A O 1
ATOM 815 N N . LYS A 1 110 ? 2.316 4.819 15.569 1.00 96.06 110 LYS A N 1
ATOM 816 C CA . LYS A 1 110 ? 3.061 4.948 14.317 1.00 96.06 110 LYS A CA 1
ATOM 817 C C . LYS A 1 110 ? 3.200 3.599 13.610 1.00 96.06 110 LYS A C 1
ATOM 819 O O . LYS A 1 110 ? 3.732 2.659 14.193 1.00 96.06 110 LYS A O 1
ATOM 824 N N . LEU A 1 111 ? 2.784 3.538 12.347 1.00 97.31 111 LEU A N 1
ATOM 825 C CA . LEU A 1 111 ? 3.138 2.481 11.401 1.00 97.31 111 LEU A CA 1
ATOM 826 C C . LEU A 1 111 ? 4.220 3.016 10.458 1.00 97.31 111 LEU A C 1
ATOM 828 O O . LEU A 1 111 ? 4.030 4.064 9.843 1.00 97.31 111 LEU A O 1
ATOM 832 N N . ALA A 1 112 ? 5.339 2.311 10.342 1.00 97.88 112 ALA A N 1
ATOM 833 C CA . ALA A 1 112 ? 6.389 2.588 9.372 1.00 97.88 112 ALA A CA 1
ATOM 834 C C . ALA A 1 112 ? 6.375 1.515 8.280 1.00 97.88 112 ALA A C 1
ATOM 836 O O . ALA A 1 112 ? 6.435 0.324 8.583 1.00 97.88 112 ALA A O 1
ATOM 837 N N . LEU A 1 113 ? 6.316 1.952 7.029 1.00 97.75 113 LEU A N 1
ATOM 838 C CA . LEU A 1 113 ? 6.388 1.131 5.831 1.00 97.75 113 LEU A CA 1
ATOM 839 C C . LEU A 1 113 ? 7.646 1.522 5.064 1.00 97.75 113 LEU A C 1
ATOM 841 O O . LEU A 1 113 ? 7.900 2.710 4.856 1.00 97.75 113 LEU A O 1
ATOM 845 N N . VAL A 1 114 ? 8.423 0.532 4.641 1.00 98.00 114 VAL A N 1
ATOM 846 C CA . VAL A 1 114 ? 9.522 0.750 3.696 1.00 98.00 114 VAL A CA 1
ATOM 847 C C . VAL A 1 114 ? 9.378 -0.252 2.576 1.00 98.00 114 VAL A C 1
ATOM 849 O O . VAL A 1 114 ? 9.474 -1.452 2.829 1.00 98.00 114 VAL A O 1
ATOM 852 N N . TYR A 1 115 ? 9.142 0.246 1.371 1.00 97.94 115 TYR A N 1
ATOM 853 C CA . TYR A 1 115 ? 9.145 -0.546 0.155 1.00 97.94 115 TYR A CA 1
ATOM 854 C C . TYR A 1 115 ? 10.369 -0.190 -0.679 1.00 97.94 115 TYR A C 1
ATOM 856 O O . TYR A 1 115 ? 10.623 0.992 -0.900 1.00 97.94 115 TYR A O 1
ATOM 864 N N . THR A 1 116 ? 11.084 -1.194 -1.175 1.00 98.31 116 THR A N 1
ATOM 865 C CA . THR A 1 116 ? 12.200 -1.017 -2.108 1.00 98.31 116 THR A CA 1
ATOM 866 C C . THR A 1 116 ? 11.999 -1.933 -3.306 1.00 98.31 116 THR A C 1
ATOM 868 O O . THR A 1 116 ? 11.789 -3.131 -3.141 1.00 98.31 116 THR A O 1
ATOM 871 N N . ALA A 1 117 ? 12.083 -1.374 -4.508 1.00 98.12 117 ALA A N 1
ATOM 872 C CA . ALA A 1 117 ? 12.047 -2.090 -5.774 1.00 98.12 117 ALA A CA 1
ATOM 873 C C . ALA A 1 117 ? 13.365 -1.902 -6.518 1.00 98.12 117 ALA A C 1
ATOM 875 O O . ALA A 1 117 ? 13.896 -0.793 -6.555 1.00 98.12 117 ALA A O 1
ATOM 876 N N . ARG A 1 118 ? 13.855 -2.968 -7.154 1.00 98.44 118 ARG A N 1
ATOM 877 C CA . ARG A 1 118 ? 15.044 -2.924 -8.011 1.00 98.44 118 ARG A CA 1
ATOM 878 C C . ARG A 1 118 ? 14.735 -3.418 -9.408 1.00 98.44 118 ARG A C 1
ATOM 880 O O . ARG A 1 118 ? 13.981 -4.381 -9.573 1.00 98.44 118 ARG A O 1
ATOM 887 N N . LEU A 1 119 ? 15.348 -2.776 -10.391 1.00 98.12 119 LEU A N 1
ATOM 888 C CA . LEU A 1 119 ? 15.274 -3.173 -11.785 1.00 98.12 119 LEU A CA 1
ATOM 889 C C . LEU A 1 119 ? 16.454 -4.062 -12.184 1.00 98.12 119 LEU A C 1
ATOM 891 O O . LEU A 1 119 ? 17.572 -3.887 -11.707 1.00 98.12 119 LEU A O 1
ATOM 895 N N . ASP A 1 120 ? 16.192 -4.961 -13.124 1.00 97.50 120 ASP A N 1
ATOM 896 C CA . ASP A 1 120 ? 17.189 -5.645 -13.942 1.00 97.50 120 ASP A CA 1
ATOM 897 C C . ASP A 1 120 ? 16.743 -5.529 -15.401 1.00 97.50 120 ASP A C 1
ATOM 899 O O . ASP A 1 120 ? 15.603 -5.857 -15.741 1.00 97.50 120 ASP A O 1
ATOM 903 N N . GLN A 1 121 ? 17.604 -4.970 -16.253 1.00 95.00 121 GLN A N 1
ATOM 904 C CA . GLN A 1 121 ? 17.310 -4.722 -17.672 1.00 95.00 121 GLN A CA 1
ATOM 905 C C . GLN A 1 121 ? 15.965 -3.996 -17.908 1.00 95.00 121 GLN A C 1
ATOM 907 O O . GLN A 1 121 ? 15.197 -4.337 -18.810 1.00 95.00 121 GLN A O 1
ATOM 912 N N . GLY A 1 122 ? 15.649 -3.007 -17.063 1.00 93.88 122 GLY A N 1
ATOM 913 C CA . GLY A 1 122 ? 14.417 -2.211 -17.156 1.00 93.88 122 GLY A CA 1
ATOM 914 C C . GLY A 1 122 ? 13.140 -2.920 -16.680 1.00 93.88 122 GLY A C 1
ATOM 915 O O . GLY A 1 122 ? 12.053 -2.352 -16.788 1.00 93.88 122 GLY A O 1
ATOM 916 N N . LYS A 1 123 ? 13.243 -4.140 -16.139 1.00 96.00 123 LYS A N 1
ATOM 917 C CA . LYS A 1 123 ? 12.127 -4.910 -15.567 1.00 96.00 123 LYS A CA 1
ATOM 918 C C . LYS A 1 123 ? 12.253 -4.993 -14.054 1.00 96.00 123 LYS A C 1
ATOM 920 O O . LYS A 1 123 ? 13.360 -4.985 -13.531 1.00 96.00 123 LYS A O 1
ATOM 925 N N . LEU A 1 124 ? 11.128 -5.105 -13.349 1.00 95.38 124 LEU A N 1
ATOM 926 C CA . LEU A 1 124 ? 11.133 -5.299 -11.900 1.00 95.38 124 LEU A CA 1
ATOM 927 C C . LEU A 1 124 ? 11.751 -6.662 -11.557 1.00 95.38 124 LEU A C 1
ATOM 929 O O . LEU A 1 124 ? 11.170 -7.699 -11.868 1.00 95.38 124 LEU A O 1
ATOM 933 N N . ALA A 1 125 ? 12.928 -6.646 -10.935 1.00 96.44 125 ALA A N 1
ATOM 934 C CA . ALA A 1 125 ? 13.697 -7.842 -10.599 1.00 96.44 125 ALA A CA 1
ATOM 935 C C . ALA A 1 125 ? 13.448 -8.307 -9.165 1.00 96.44 125 ALA A C 1
ATOM 937 O O . ALA A 1 125 ? 13.383 -9.502 -8.888 1.00 96.44 125 ALA A O 1
ATOM 938 N N . SER A 1 126 ? 13.310 -7.357 -8.239 1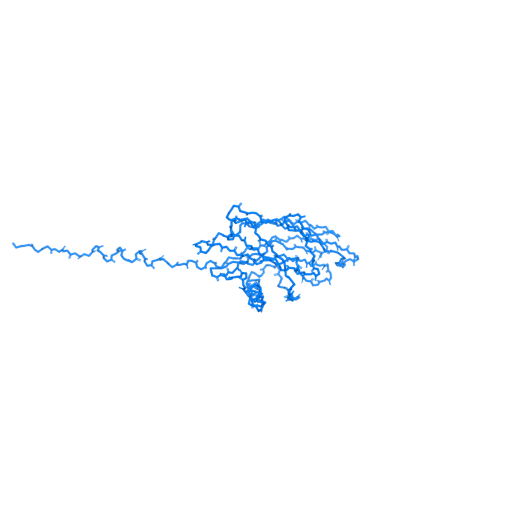.00 96.81 126 SER A N 1
ATOM 939 C CA . SER A 1 126 ? 12.985 -7.648 -6.845 1.00 96.81 126 SER A CA 1
ATOM 940 C C . SER A 1 126 ? 12.178 -6.522 -6.219 1.00 96.81 126 SER A C 1
ATOM 942 O O . SER A 1 126 ? 12.267 -5.362 -6.629 1.00 96.81 126 SER A O 1
ATOM 944 N N . ALA A 1 127 ? 11.397 -6.894 -5.211 1.00 97.12 127 ALA A N 1
ATOM 945 C CA . ALA A 1 127 ? 10.640 -5.993 -4.369 1.00 97.12 127 ALA A CA 1
ATOM 946 C C . ALA A 1 127 ? 10.705 -6.497 -2.925 1.00 97.12 127 ALA A C 1
ATOM 948 O O . ALA A 1 127 ? 10.543 -7.690 -2.669 1.00 97.12 127 ALA A O 1
ATOM 949 N N . GLU A 1 128 ? 10.930 -5.592 -1.983 1.00 97.62 128 GLU A N 1
ATOM 950 C CA . GLU A 1 128 ? 10.904 -5.879 -0.554 1.00 97.62 128 GLU A CA 1
ATOM 951 C C . GLU A 1 128 ? 9.984 -4.882 0.144 1.00 97.62 128 GLU A C 1
ATOM 953 O O . GLU A 1 128 ? 10.024 -3.687 -0.140 1.00 97.62 128 GLU A O 1
ATOM 958 N N . LEU A 1 129 ? 9.184 -5.367 1.094 1.00 97.62 129 LEU A N 1
ATOM 959 C CA . LEU A 1 129 ? 8.371 -4.538 1.977 1.00 97.62 129 LEU A CA 1
ATOM 960 C C . LEU A 1 129 ? 8.722 -4.857 3.426 1.00 97.62 129 LEU A C 1
ATOM 962 O O . LEU A 1 129 ? 8.788 -6.022 3.821 1.00 97.62 129 LEU A O 1
ATOM 966 N N . THR A 1 130 ? 8.899 -3.822 4.240 1.00 97.94 130 THR A N 1
ATOM 967 C CA . THR A 1 130 ? 8.968 -3.960 5.694 1.00 97.94 130 THR A CA 1
ATOM 968 C C . THR A 1 130 ? 7.879 -3.149 6.372 1.00 97.94 130 THR A C 1
ATOM 970 O O . THR A 1 130 ? 7.538 -2.049 5.937 1.00 97.94 130 THR A O 1
ATOM 973 N N . VAL A 1 131 ? 7.354 -3.697 7.466 1.00 97.75 131 VAL A N 1
ATOM 974 C CA . VAL A 1 131 ? 6.368 -3.055 8.333 1.00 97.75 131 VAL A CA 1
ATOM 975 C C . VAL A 1 131 ? 6.940 -3.020 9.742 1.00 97.75 131 VAL A C 1
ATOM 977 O O . VAL A 1 131 ? 7.207 -4.061 10.344 1.00 97.75 131 VAL A O 1
ATOM 980 N N . ASN A 1 132 ? 7.186 -1.818 10.262 1.00 97.62 132 ASN A N 1
ATOM 981 C CA . ASN A 1 132 ? 7.906 -1.595 11.521 1.00 97.62 132 ASN A CA 1
ATOM 982 C C . ASN A 1 132 ? 9.227 -2.390 11.588 1.00 97.62 132 ASN A C 1
ATOM 984 O O . ASN A 1 132 ? 9.543 -3.012 12.600 1.00 97.62 132 ASN A O 1
ATOM 988 N N . GLY A 1 133 ? 9.971 -2.413 10.475 1.00 97.88 133 GLY A N 1
ATOM 989 C CA . GLY A 1 133 ? 11.249 -3.118 10.343 1.00 97.88 133 GLY A CA 1
ATOM 990 C C . GLY A 1 133 ? 11.147 -4.636 10.148 1.00 97.88 133 GLY A C 1
ATOM 991 O O . GLY A 1 133 ? 12.167 -5.280 9.918 1.00 97.88 133 GLY A O 1
ATOM 992 N N . LYS A 1 134 ? 9.948 -5.230 10.197 1.00 97.56 134 LYS A N 1
ATOM 993 C CA . LYS A 1 134 ? 9.747 -6.662 9.926 1.00 97.56 134 LYS A CA 1
ATOM 994 C C . LYS A 1 134 ? 9.466 -6.882 8.446 1.00 97.56 134 LYS A C 1
ATOM 996 O O . LYS A 1 134 ? 8.580 -6.226 7.902 1.00 97.56 134 LYS A O 1
ATOM 1001 N N . LYS A 1 135 ? 10.191 -7.805 7.806 1.00 96.12 135 LYS A N 1
ATOM 1002 C CA . LYS A 1 135 ? 9.945 -8.175 6.404 1.00 96.12 135 LYS A CA 1
ATOM 1003 C C . LYS A 1 135 ? 8.542 -8.758 6.239 1.00 96.12 135 LYS A C 1
ATOM 1005 O O . LYS A 1 135 ? 8.098 -9.569 7.051 1.00 96.12 135 LYS A O 1
ATOM 1010 N N . VAL A 1 136 ? 7.874 -8.332 5.177 1.00 95.00 136 VAL A N 1
ATOM 1011 C CA . VAL A 1 136 ? 6.611 -8.880 4.697 1.00 95.00 136 VAL A CA 1
ATOM 1012 C C . VAL A 1 136 ? 6.903 -9.694 3.451 1.00 95.00 136 VAL A C 1
ATOM 1014 O O . VAL A 1 136 ? 7.563 -9.217 2.530 1.00 95.00 136 VAL A O 1
ATOM 1017 N N . ASP A 1 137 ? 6.399 -10.921 3.422 1.00 91.88 137 ASP A N 1
ATOM 1018 C CA . ASP A 1 137 ? 6.448 -11.733 2.218 1.00 91.88 137 ASP A CA 1
ATOM 1019 C C . ASP A 1 137 ? 5.356 -11.282 1.241 1.00 91.88 137 ASP A C 1
ATOM 1021 O O . ASP A 1 137 ? 4.163 -11.523 1.455 1.00 91.88 137 ASP A O 1
ATOM 1025 N N . LEU A 1 138 ? 5.782 -10.615 0.169 1.00 89.06 138 LEU A N 1
ATOM 1026 C CA . LEU A 1 138 ? 4.904 -10.075 -0.865 1.00 89.06 138 LEU A CA 1
ATOM 1027 C C . LEU A 1 138 ? 4.235 -11.167 -1.713 1.00 89.06 138 LEU A C 1
ATOM 1029 O O . LEU A 1 138 ? 3.146 -10.933 -2.236 1.00 89.06 138 LEU A O 1
ATOM 1033 N N . HIS A 1 139 ? 4.801 -12.378 -1.793 1.00 81.88 139 HIS A N 1
ATOM 1034 C CA . HIS A 1 139 ? 4.153 -13.510 -2.467 1.00 81.88 139 HIS A CA 1
ATOM 1035 C C . HIS A 1 139 ? 2.943 -14.030 -1.679 1.00 81.88 139 HIS A C 1
ATOM 1037 O O . HIS A 1 139 ? 1.981 -14.544 -2.261 1.00 81.88 139 HIS A O 1
ATOM 1043 N N . HIS A 1 140 ? 2.978 -13.867 -0.353 1.00 73.69 140 HIS A N 1
ATOM 1044 C CA . HIS A 1 140 ? 1.911 -14.270 0.562 1.00 73.69 140 HIS A CA 1
ATOM 1045 C C . HIS A 1 140 ? 0.930 -13.141 0.899 1.00 73.69 140 HIS A C 1
ATOM 1047 O O . HIS A 1 140 ? -0.107 -13.406 1.511 1.00 73.69 140 HIS A O 1
ATOM 1053 N N . GLY A 1 141 ? 1.191 -11.904 0.468 1.00 74.75 141 GLY A N 1
ATOM 1054 C CA . GLY A 1 141 ? 0.194 -10.844 0.523 1.00 74.75 141 GLY A CA 1
ATOM 1055 C C . GLY A 1 141 ? 0.730 -9.422 0.597 1.00 74.75 141 GLY A C 1
ATOM 1056 O O . GLY A 1 141 ? 1.656 -9.119 1.344 1.00 74.75 141 GLY A O 1
ATOM 1057 N N . GLN A 1 142 ? 0.045 -8.539 -0.127 1.00 88.12 142 GLN A N 1
ATOM 1058 C CA . GLN A 1 142 ? 0.309 -7.099 -0.218 1.00 88.12 142 GLN A CA 1
ATOM 1059 C C . GLN A 1 142 ? -0.736 -6.242 0.519 1.00 88.12 142 GLN A C 1
ATOM 1061 O O . GLN A 1 142 ? -0.574 -5.026 0.622 1.00 88.12 142 GLN A O 1
ATOM 1066 N N . VAL A 1 143 ? -1.801 -6.861 1.049 1.00 96.44 143 VAL A N 1
ATOM 1067 C CA . VAL A 1 143 ? -2.842 -6.172 1.823 1.00 96.44 143 VAL A CA 1
ATOM 1068 C C . VAL A 1 143 ? -2.521 -6.255 3.310 1.00 96.44 143 VAL A C 1
ATOM 1070 O O . VAL A 1 143 ? -2.575 -7.327 3.903 1.00 96.44 143 VAL A O 1
ATOM 1073 N N . LEU A 1 144 ? -2.218 -5.122 3.925 1.00 97.38 144 LEU A N 1
ATOM 1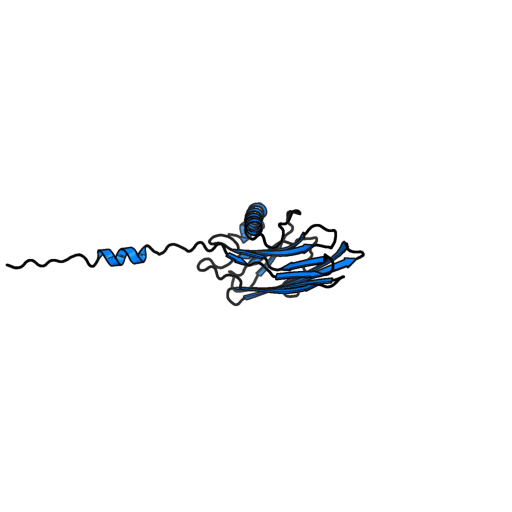074 C CA . LEU A 1 144 ? -1.979 -4.947 5.348 1.00 97.38 144 LEU A CA 1
ATOM 1075 C C . LEU A 1 144 ? -3.278 -4.544 6.051 1.00 97.38 144 LEU A C 1
ATOM 1077 O O . LEU A 1 144 ? -3.912 -3.556 5.688 1.00 97.38 144 LEU A O 1
ATOM 1081 N N . LEU A 1 145 ? -3.660 -5.280 7.090 1.00 97.00 145 LEU A N 1
ATOM 1082 C CA . LEU A 1 145 ? -4.769 -4.934 7.978 1.00 97.00 145 LEU A CA 1
ATOM 1083 C C . LEU A 1 145 ? -4.181 -4.314 9.241 1.00 97.00 145 LEU A C 1
ATOM 1085 O O . LEU A 1 145 ? -3.472 -5.005 9.971 1.00 97.00 145 LEU A O 1
ATOM 1089 N N . VAL A 1 146 ? -4.440 -3.030 9.490 1.00 96.62 146 VAL A N 1
ATOM 1090 C CA . VAL A 1 146 ? -3.800 -2.259 10.567 1.00 96.62 146 VAL A CA 1
ATOM 1091 C C . VAL A 1 146 ? -4.841 -1.704 11.530 1.00 96.62 146 VAL A C 1
ATOM 1093 O O . VAL A 1 146 ? -5.685 -0.885 11.168 1.00 96.62 146 VAL A O 1
ATOM 1096 N N . ASP A 1 147 ? -4.768 -2.134 12.785 1.00 94.88 147 ASP A N 1
ATOM 1097 C CA . ASP A 1 147 ? -5.702 -1.732 13.829 1.00 94.88 147 ASP A CA 1
ATOM 1098 C C . ASP A 1 147 ? -5.102 -0.639 14.720 1.00 94.88 147 ASP A C 1
ATOM 1100 O O . ASP A 1 147 ? -4.299 -0.908 15.621 1.00 94.88 147 ASP A O 1
ATOM 1104 N N . PHE A 1 148 ? -5.516 0.607 14.487 1.00 92.75 148 PHE A N 1
ATOM 1105 C CA . PHE A 1 148 ? -5.199 1.735 15.360 1.00 92.75 148 PHE A CA 1
ATOM 1106 C C . PHE A 1 148 ? -6.161 1.840 16.552 1.00 92.75 148 PHE A C 1
ATOM 1108 O O . PHE A 1 148 ? -5.871 2.594 17.479 1.00 92.75 148 PHE A O 1
ATOM 1115 N N . SER A 1 149 ? -7.268 1.090 16.573 1.00 90.56 149 SER A N 1
ATOM 1116 C CA . SER A 1 149 ? -8.332 1.213 17.580 1.00 90.56 149 SER A CA 1
ATOM 1117 C C . SER A 1 149 ? -8.025 0.564 18.933 1.00 90.56 149 SER A C 1
ATOM 1119 O O . SER A 1 149 ? -8.646 0.936 19.926 1.00 90.56 149 SER A O 1
ATOM 1121 N N . LYS A 1 150 ? -7.075 -0.378 18.982 1.00 92.38 150 LYS A N 1
ATOM 1122 C CA . LYS A 1 150 ? -6.653 -1.076 20.213 1.00 92.38 150 LYS A CA 1
ATOM 1123 C C . LYS A 1 150 ? -5.825 -0.172 21.136 1.00 92.38 150 LYS A C 1
ATOM 1125 O O . LYS A 1 150 ? -5.692 1.014 20.869 1.00 92.38 150 LYS A O 1
ATOM 1130 N N . GLU A 1 151 ? -5.235 -0.694 22.203 1.00 91.75 151 GLU A N 1
ATOM 1131 C CA . GLU A 1 151 ? -4.231 0.046 22.986 1.00 91.75 151 GLU A CA 1
ATOM 1132 C C . GLU A 1 151 ? -2.887 0.082 22.249 1.00 91.75 151 GLU A C 1
ATOM 1134 O O . GLU A 1 151 ? -2.360 1.151 21.955 1.00 91.75 151 GLU A O 1
ATOM 1139 N N . GLU A 1 152 ? -2.409 -1.075 21.800 1.00 94.56 152 GLU A N 1
ATOM 1140 C CA . GLU A 1 152 ? -1.215 -1.192 20.962 1.00 94.56 152 GLU A CA 1
ATOM 1141 C C . GLU A 1 152 ? -1.561 -1.150 19.467 1.00 94.56 152 GLU A C 1
ATOM 1143 O O . GLU A 1 152 ? -2.718 -1.306 19.062 1.00 94.56 152 GLU A O 1
ATOM 1148 N N . LEU A 1 153 ? -0.567 -0.884 18.616 1.00 95.50 153 LEU A N 1
ATOM 1149 C CA . LEU A 1 153 ? -0.725 -1.015 17.169 1.00 95.50 153 LEU A CA 1
ATOM 1150 C C . LEU A 1 153 ? -0.597 -2.489 16.791 1.00 95.50 153 LEU A C 1
ATOM 1152 O O . LEU A 1 153 ? 0.470 -3.076 16.958 1.00 95.50 153 LEU A O 1
ATOM 1156 N N . THR A 1 154 ? -1.651 -3.067 16.221 1.00 97.00 154 THR A N 1
ATOM 1157 C CA . THR A 1 154 ? -1.583 -4.435 15.685 1.00 97.00 154 THR A CA 1
ATOM 1158 C C . THR A 1 154 ? -1.729 -4.414 14.177 1.00 97.00 154 THR A C 1
ATOM 1160 O O . THR A 1 154 ? -2.489 -3.608 13.641 1.00 97.00 154 THR A O 1
ATOM 1163 N N . TRP A 1 155 ? -1.009 -5.297 13.492 1.00 97.19 155 TRP A N 1
ATOM 1164 C CA . TRP A 1 155 ? -1.143 -5.456 12.054 1.00 97.19 155 TRP A CA 1
ATOM 1165 C C . TRP A 1 155 ? -0.986 -6.915 11.636 1.00 97.19 155 TRP A C 1
ATOM 1167 O O . TRP A 1 155 ? -0.367 -7.719 12.332 1.00 97.19 155 TRP A O 1
ATOM 1177 N N . SER A 1 156 ? -1.571 -7.245 10.492 1.00 95.88 156 SER A N 1
ATOM 1178 C CA . SER A 1 156 ? -1.398 -8.522 9.800 1.00 95.88 156 SER A CA 1
ATOM 1179 C C . SER A 1 156 ? -1.391 -8.278 8.293 1.00 95.88 156 SER A C 1
ATOM 1181 O O . SER A 1 156 ? -1.709 -7.173 7.853 1.00 95.88 156 SER A O 1
ATOM 1183 N N . HIS A 1 157 ? -1.031 -9.284 7.501 1.00 94.88 157 HIS A N 1
ATOM 1184 C CA . HIS A 1 157 ? -1.102 -9.208 6.044 1.00 94.88 157 HIS A CA 1
ATOM 1185 C C . HIS A 1 157 ? -1.974 -10.317 5.458 1.00 94.88 157 HIS A C 1
ATOM 1187 O O . HIS A 1 157 ? -2.196 -11.353 6.092 1.00 94.88 157 HIS A O 1
ATOM 1193 N N . ARG A 1 158 ? -2.494 -10.072 4.257 1.00 93.88 158 ARG A N 1
ATOM 1194 C CA . ARG A 1 158 ? -3.364 -10.970 3.510 1.00 93.88 158 ARG A CA 1
ATOM 1195 C C . ARG A 1 158 ? -3.011 -10.964 2.032 1.00 93.88 158 ARG A C 1
ATOM 1197 O O . ARG A 1 158 ? -2.691 -9.922 1.452 1.00 93.88 158 ARG A O 1
ATOM 1204 N N . LYS A 1 159 ? -3.137 -12.138 1.419 1.00 92.50 159 LYS A N 1
ATOM 1205 C CA . LYS A 1 159 ? -3.194 -12.273 -0.031 1.00 92.50 159 LYS A CA 1
ATOM 1206 C C . LYS A 1 159 ? -4.560 -11.809 -0.524 1.00 92.50 159 LYS A C 1
ATOM 1208 O O . LYS A 1 159 ? -5.576 -12.156 0.068 1.00 92.50 159 LYS A O 1
ATOM 1213 N N . ALA A 1 160 ? -4.561 -11.038 -1.600 1.00 92.44 160 ALA A N 1
ATOM 1214 C CA . ALA A 1 160 ? -5.759 -10.648 -2.321 1.00 92.44 160 ALA A CA 1
ATOM 1215 C C . ALA A 1 160 ? -5.398 -10.392 -3.783 1.00 92.44 160 ALA A C 1
ATOM 1217 O O . ALA A 1 160 ? -4.297 -9.910 -4.069 1.00 92.44 160 ALA A O 1
ATOM 1218 N N . ASP A 1 161 ? -6.341 -10.672 -4.676 1.00 91.19 161 ASP A N 1
ATOM 1219 C CA . ASP A 1 161 ? -6.218 -10.346 -6.092 1.00 91.19 161 ASP A CA 1
ATOM 1220 C C . ASP A 1 161 ? -6.460 -8.845 -6.263 1.00 91.19 161 ASP A C 1
ATOM 1222 O O . ASP A 1 161 ? -7.599 -8.371 -6.250 1.00 91.19 161 ASP A O 1
ATOM 1226 N N . LEU A 1 162 ? -5.379 -8.070 -6.339 1.00 92.62 162 LEU A N 1
ATOM 1227 C CA . LEU A 1 162 ? -5.474 -6.641 -6.612 1.00 92.62 162 LEU A CA 1
ATOM 1228 C C . LEU A 1 162 ? -5.559 -6.407 -8.129 1.00 92.62 162 LEU A C 1
ATOM 1230 O O . LEU A 1 162 ? -4.982 -7.177 -8.891 1.00 92.62 162 LEU A O 1
ATOM 1234 N N . PRO A 1 163 ? -6.280 -5.370 -8.584 1.00 93.00 163 PRO A N 1
ATOM 1235 C CA . PRO A 1 163 ? -6.399 -5.068 -10.002 1.00 93.00 163 PRO A CA 1
ATOM 1236 C C . PRO A 1 163 ? -5.060 -4.611 -10.590 1.00 93.00 163 PRO A C 1
ATOM 1238 O O . PRO A 1 163 ? -4.354 -3.812 -9.981 1.00 93.00 163 PRO A O 1
ATOM 1241 N N . ASP A 1 164 ? -4.779 -5.043 -11.818 1.00 90.31 164 ASP A N 1
ATOM 1242 C CA . ASP A 1 164 ? -3.557 -4.677 -12.550 1.00 90.31 164 ASP A CA 1
ATOM 1243 C C . ASP A 1 164 ? -3.662 -3.320 -13.272 1.00 90.31 164 ASP A C 1
ATOM 1245 O O . ASP A 1 164 ? -2.660 -2.714 -13.645 1.00 90.31 164 ASP A O 1
ATOM 1249 N N . ASN A 1 165 ? -4.888 -2.827 -13.475 1.00 90.31 165 ASN A N 1
ATOM 1250 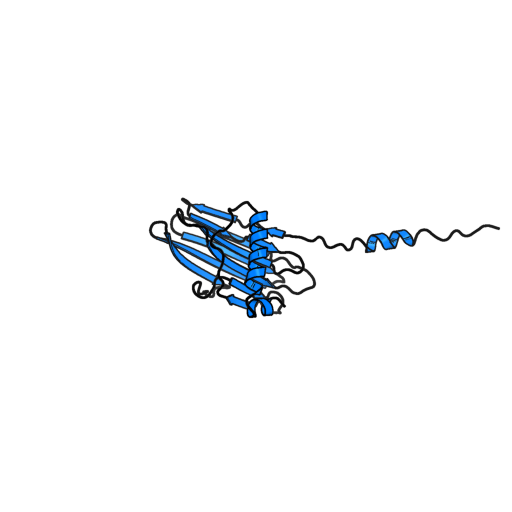C CA . ASN A 1 165 ? -5.163 -1.574 -14.178 1.00 90.31 165 ASN A CA 1
ATOM 1251 C C . ASN A 1 165 ? -5.350 -0.437 -13.173 1.00 90.31 165 ASN A C 1
ATOM 1253 O O . ASN A 1 165 ? -6.469 -0.152 -12.735 1.00 90.31 165 ASN A O 1
ATOM 1257 N N . LEU A 1 166 ? -4.240 0.191 -12.792 1.00 94.00 166 LEU A N 1
ATOM 1258 C CA . LEU A 1 166 ? -4.238 1.295 -11.836 1.00 94.00 166 LEU A CA 1
ATOM 1259 C C . LEU A 1 166 ? -4.386 2.651 -12.541 1.00 94.00 166 LEU A C 1
ATOM 1261 O O . LEU A 1 166 ? -3.762 2.851 -13.585 1.00 94.00 166 LEU A O 1
ATOM 1265 N N . PRO A 1 167 ? -5.167 3.595 -11.976 1.00 92.25 167 PRO A N 1
ATOM 1266 C CA . PRO A 1 167 ? -5.263 4.954 -12.491 1.00 92.25 167 PRO A CA 1
ATOM 1267 C C . PRO A 1 167 ? -3.896 5.635 -12.614 1.00 92.25 167 PRO A C 1
ATOM 1269 O O . PRO A 1 167 ? -2.936 5.303 -11.912 1.00 92.25 167 PRO A O 1
ATOM 1272 N N . GLU A 1 168 ? -3.814 6.636 -13.487 1.00 89.56 168 GLU A N 1
ATOM 1273 C CA . GLU A 1 168 ? -2.652 7.519 -13.522 1.00 89.56 168 GLU A CA 1
ATOM 1274 C C . GLU A 1 168 ? -2.613 8.433 -12.281 1.00 89.56 168 GLU A C 1
ATOM 1276 O O . GLU A 1 168 ? -3.659 8.814 -11.732 1.00 89.56 168 GLU A O 1
ATOM 1281 N N . PRO A 1 169 ? -1.413 8.817 -11.810 1.00 86.12 169 PRO A N 1
ATOM 1282 C CA . PRO A 1 169 ? -1.269 9.881 -10.834 1.00 86.12 169 PRO A CA 1
ATOM 1283 C C . PRO A 1 169 ? -1.969 11.163 -11.302 1.00 86.12 169 PRO A C 1
ATOM 1285 O O . PRO A 1 169 ? -1.964 11.493 -12.483 1.00 86.12 169 PRO A O 1
ATOM 1288 N N . GLY A 1 170 ? -2.574 11.896 -10.367 1.00 85.62 170 GLY A N 1
ATOM 1289 C CA . GLY A 1 170 ? -3.250 13.169 -10.653 1.00 85.62 170 GLY A CA 1
ATOM 1290 C C . GLY A 1 170 ? -4.750 13.058 -10.934 1.00 85.62 170 GLY A C 1
ATOM 1291 O O . GLY A 1 170 ? -5.392 14.084 -11.128 1.00 85.62 170 GLY A O 1
ATOM 1292 N N . ASN A 1 171 ? -5.331 11.852 -10.894 1.00 89.12 171 ASN A N 1
ATOM 1293 C CA . ASN A 1 171 ? -6.782 11.653 -10.971 1.00 89.12 171 ASN A CA 1
ATOM 1294 C C . ASN A 1 171 ? -7.371 11.189 -9.617 1.00 89.12 171 ASN A C 1
ATOM 1296 O O . ASN A 1 171 ? -7.583 9.990 -9.413 1.00 89.12 171 ASN A O 1
ATOM 1300 N N . PRO A 1 172 ? -7.615 12.107 -8.660 1.00 86.75 172 PRO A N 1
ATOM 1301 C CA . PRO A 1 172 ? -8.080 11.751 -7.316 1.00 86.75 172 PRO A CA 1
ATOM 1302 C C . PRO A 1 172 ? -9.454 11.063 -7.301 1.00 86.75 172 PRO A C 1
ATOM 1304 O O . PRO A 1 172 ? -9.708 10.230 -6.429 1.00 86.75 172 PRO A O 1
ATOM 1307 N N . GLU A 1 173 ? -10.325 11.362 -8.267 1.00 89.19 173 GLU A N 1
ATOM 1308 C CA . GLU A 1 173 ? -11.637 10.720 -8.400 1.00 89.19 173 GLU A CA 1
ATOM 1309 C C . GLU A 1 173 ? -11.488 9.235 -8.758 1.00 89.19 173 GLU A C 1
ATOM 1311 O O . GLU A 1 173 ? -12.046 8.374 -8.075 1.00 89.19 173 GLU A O 1
ATOM 1316 N N . ALA A 1 174 ? -10.654 8.913 -9.754 1.00 91.75 174 ALA A N 1
ATOM 1317 C CA . ALA A 1 174 ? -10.377 7.529 -10.133 1.00 91.75 174 ALA A CA 1
ATOM 1318 C C . ALA A 1 174 ? -9.726 6.733 -8.988 1.00 91.75 174 ALA A C 1
ATOM 1320 O O . ALA A 1 174 ? -10.077 5.572 -8.763 1.00 91.75 174 ALA A O 1
ATOM 1321 N N . TRP A 1 175 ? -8.822 7.354 -8.224 1.00 90.56 175 TRP A N 1
ATOM 1322 C CA . TRP A 1 175 ? -8.222 6.727 -7.042 1.00 90.56 175 TRP A CA 1
ATOM 1323 C C . TRP A 1 175 ? -9.236 6.481 -5.917 1.00 90.56 175 TRP A C 1
ATOM 1325 O O . TRP A 1 175 ? -9.203 5.424 -5.288 1.00 90.56 175 TRP A O 1
ATOM 1335 N N . SER A 1 176 ? -10.169 7.407 -5.693 1.00 90.75 176 SER A N 1
ATOM 1336 C CA . SER A 1 176 ? -11.248 7.248 -4.705 1.00 90.75 176 SER A CA 1
ATOM 1337 C C . SER A 1 176 ? -12.228 6.139 -5.100 1.00 90.75 176 SER A C 1
ATOM 1339 O O . SER A 1 176 ? -12.614 5.308 -4.269 1.00 90.75 176 SER A O 1
ATOM 1341 N N . ALA A 1 177 ? -12.588 6.075 -6.385 1.00 92.50 177 ALA A N 1
ATOM 1342 C CA . ALA A 1 177 ? -13.415 5.007 -6.939 1.00 92.50 177 ALA A CA 1
ATOM 1343 C C . ALA A 1 177 ? -12.728 3.639 -6.798 1.00 92.50 177 ALA A C 1
ATOM 1345 O O . ALA A 1 177 ? -13.348 2.672 -6.345 1.00 92.50 177 ALA A O 1
ATOM 1346 N N . LEU A 1 178 ? -11.426 3.566 -7.102 1.00 93.31 178 LEU A N 1
ATOM 1347 C CA . LEU A 1 178 ? -10.626 2.362 -6.902 1.00 93.31 178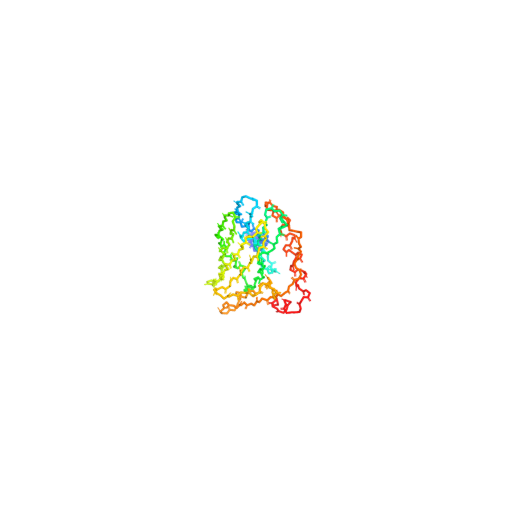 LEU A CA 1
ATOM 1348 C C . LEU A 1 178 ? -10.595 1.940 -5.427 1.00 93.31 178 LEU A C 1
ATOM 1350 O O . LEU A 1 178 ? -10.856 0.777 -5.129 1.00 93.31 178 LEU A O 1
ATOM 1354 N N . ALA A 1 179 ? -10.322 2.864 -4.500 1.00 93.81 179 ALA A N 1
ATOM 1355 C CA . ALA A 1 179 ? -10.289 2.571 -3.067 1.00 93.81 179 ALA A CA 1
ATOM 1356 C C . ALA A 1 179 ? -11.630 2.015 -2.560 1.00 93.81 179 ALA A C 1
ATOM 1358 O O . ALA A 1 179 ? -11.652 1.049 -1.794 1.00 93.81 179 ALA A O 1
ATOM 1359 N N . THR A 1 180 ? -12.745 2.579 -3.034 1.00 93.31 180 THR A N 1
ATOM 1360 C CA . THR A 1 180 ? -14.091 2.091 -2.706 1.00 93.31 180 THR A CA 1
ATOM 1361 C C . THR A 1 180 ? -14.289 0.653 -3.180 1.00 93.31 180 THR A C 1
ATOM 1363 O O . THR A 1 180 ? -14.598 -0.225 -2.370 1.00 93.31 180 THR A O 1
ATOM 1366 N N . LYS A 1 181 ? -14.010 0.392 -4.463 1.00 94.81 181 LYS A N 1
ATOM 1367 C CA . LYS A 1 181 ? -14.119 -0.941 -5.069 1.00 94.81 181 LYS A CA 1
ATOM 1368 C C . LYS A 1 181 ? -13.233 -1.972 -4.365 1.00 94.81 181 LYS A C 1
ATOM 1370 O O . LYS A 1 181 ? -13.670 -3.093 -4.117 1.00 94.81 181 LYS A O 1
ATOM 1375 N N . LEU A 1 182 ? -12.004 -1.597 -4.009 1.00 95.12 182 LEU A N 1
ATOM 1376 C CA . LEU A 1 182 ? -11.064 -2.475 -3.311 1.00 95.12 182 LEU A CA 1
ATOM 1377 C C . LEU A 1 182 ? -11.595 -2.908 -1.949 1.00 95.12 182 LEU A C 1
ATOM 1379 O O . LEU A 1 182 ? -11.538 -4.088 -1.624 1.00 95.12 182 LEU A O 1
ATOM 1383 N N . VAL A 1 183 ? -12.153 -1.995 -1.154 1.00 94.31 183 VAL A N 1
ATOM 1384 C CA . VAL A 1 183 ? -12.737 -2.362 0.146 1.00 94.31 183 VAL A CA 1
ATOM 1385 C C . VAL A 1 183 ? -13.949 -3.272 -0.025 1.00 94.31 183 VAL A C 1
ATOM 1387 O O . VAL A 1 183 ? -14.101 -4.225 0.736 1.00 94.31 183 VAL A O 1
ATOM 1390 N N . GLU A 1 184 ? -14.814 -3.002 -1.001 1.00 94.69 184 GLU A N 1
ATOM 1391 C CA . GLU A 1 184 ? -15.982 -3.844 -1.288 1.00 94.69 184 GLU A CA 1
ATOM 1392 C C . GLU A 1 184 ? -15.583 -5.264 -1.701 1.00 94.69 184 GLU A C 1
ATOM 1394 O O . GLU A 1 184 ? -16.167 -6.236 -1.215 1.00 94.69 184 GLU A O 1
ATOM 1399 N N . GLN A 1 185 ? -14.547 -5.388 -2.533 1.00 95.44 185 GLN A N 1
ATOM 1400 C CA . GLN A 1 185 ? -13.970 -6.671 -2.917 1.00 95.44 185 GLN A CA 1
ATOM 1401 C C . GLN A 1 185 ? -13.316 -7.373 -1.718 1.00 95.44 185 GLN A C 1
ATOM 1403 O O . GLN A 1 185 ? -13.579 -8.546 -1.466 1.00 95.44 185 GLN A O 1
ATOM 1408 N N . LEU A 1 186 ? -12.496 -6.664 -0.939 1.00 95.38 186 LEU A N 1
ATOM 1409 C CA . LEU A 1 186 ? -11.791 -7.243 0.206 1.00 95.38 186 LEU A CA 1
ATOM 1410 C C . LEU A 1 186 ? -12.756 -7.683 1.316 1.00 95.38 186 LEU A C 1
ATOM 1412 O O . LEU A 1 186 ? -12.476 -8.651 2.010 1.00 95.38 186 LEU A O 1
ATOM 1416 N N . ARG A 1 187 ? -13.928 -7.049 1.452 1.00 95.25 187 ARG A N 1
ATOM 1417 C CA . ARG A 1 187 ? -14.994 -7.475 2.382 1.00 95.25 187 ARG A CA 1
ATOM 1418 C C . ARG A 1 187 ? -15.597 -8.849 2.070 1.00 95.25 187 ARG A C 1
ATOM 1420 O O . ARG A 1 187 ? -16.311 -9.379 2.923 1.00 95.25 187 ARG A O 1
ATOM 1427 N N . GLN A 1 188 ? -15.334 -9.414 0.891 1.00 95.25 188 GLN A N 1
ATOM 1428 C CA . GLN A 1 188 ? -15.721 -10.792 0.578 1.00 95.25 188 GLN A CA 1
ATOM 1429 C C . GLN A 1 188 ? -14.860 -11.815 1.340 1.00 95.25 188 GLN A C 1
ATOM 1431 O O . GLN A 1 188 ? -15.324 -12.921 1.611 1.00 95.25 188 GLN A O 1
ATOM 1436 N N . ASP A 1 189 ? -13.644 -11.441 1.756 1.00 95.25 189 ASP A N 1
ATOM 1437 C CA . ASP A 1 189 ? -12.821 -12.244 2.662 1.00 95.25 189 ASP A CA 1
ATOM 1438 C C . ASP A 1 189 ? -13.372 -12.152 4.095 1.00 95.25 189 ASP A C 1
ATOM 1440 O O . ASP A 1 189 ? -13.551 -11.068 4.663 1.00 95.25 189 ASP A O 1
ATOM 1444 N N . ALA A 1 190 ? -13.641 -13.312 4.701 1.00 95.94 190 ALA A N 1
ATOM 1445 C CA . ALA A 1 190 ? -14.253 -13.393 6.024 1.00 95.94 190 ALA A CA 1
ATOM 1446 C C . ALA A 1 190 ? -13.411 -12.713 7.114 1.00 95.94 190 ALA A C 1
ATOM 1448 O O . ALA A 1 190 ? -13.968 -12.044 7.982 1.00 95.94 190 ALA A O 1
ATOM 1449 N N . ALA A 1 191 ? -12.087 -12.826 7.051 1.00 94.19 191 ALA A N 1
ATOM 1450 C CA . ALA A 1 191 ? -11.210 -12.243 8.052 1.00 94.19 191 ALA A CA 1
ATOM 1451 C C . ALA A 1 191 ? -11.026 -10.740 7.868 1.00 94.19 191 ALA A C 1
ATOM 1453 O O . ALA A 1 191 ? -10.911 -10.026 8.861 1.00 94.19 191 ALA A O 1
ATOM 1454 N N . VAL A 1 192 ? -11.039 -10.236 6.629 1.00 95.62 192 VAL A N 1
ATOM 1455 C CA . VAL A 1 192 ? -11.107 -8.785 6.397 1.00 95.62 192 VAL A CA 1
ATOM 1456 C C . VAL A 1 192 ? -12.423 -8.240 6.940 1.00 95.62 192 VAL A C 1
ATOM 1458 O O . VAL A 1 192 ? -12.435 -7.226 7.636 1.00 95.62 192 VAL A O 1
ATOM 1461 N N . ARG A 1 193 ? -13.541 -8.922 6.674 1.00 95.12 193 ARG A N 1
ATOM 1462 C CA . ARG A 1 193 ? -14.844 -8.528 7.214 1.00 95.12 193 ARG A CA 1
ATOM 1463 C C . ARG A 1 193 ? -14.847 -8.524 8.741 1.00 95.12 193 ARG A C 1
ATOM 1465 O O . ARG A 1 193 ? -15.350 -7.570 9.320 1.00 95.12 193 ARG A O 1
ATOM 1472 N N . ASP A 1 194 ? -14.277 -9.542 9.382 1.00 94.69 194 ASP A N 1
ATOM 1473 C CA . ASP A 1 194 ? -14.170 -9.611 10.843 1.00 94.69 194 ASP A CA 1
ATOM 1474 C C . ASP A 1 194 ? -13.240 -8.540 11.414 1.00 94.69 194 ASP A C 1
ATOM 1476 O O . ASP A 1 194 ? -13.552 -7.937 12.438 1.00 94.69 194 ASP A O 1
ATOM 1480 N N . PHE A 1 195 ? -12.140 -8.240 10.725 1.00 94.56 195 PHE A N 1
ATOM 1481 C CA . PHE A 1 195 ? -11.258 -7.133 11.076 1.00 94.56 195 PHE A CA 1
ATOM 1482 C C . PHE A 1 195 ? -12.001 -5.789 11.055 1.00 94.56 195 PHE A C 1
ATOM 1484 O O . PHE A 1 195 ? -11.831 -4.987 11.972 1.00 94.56 195 PHE A O 1
ATOM 1491 N N . LEU A 1 196 ? -12.850 -5.554 10.049 1.00 90.25 196 LEU A N 1
ATOM 1492 C CA . LEU A 1 196 ? -13.566 -4.291 9.839 1.00 90.25 196 LEU A CA 1
ATOM 1493 C C . LEU A 1 196 ? -14.797 -4.068 10.736 1.00 90.25 196 LEU A C 1
ATOM 1495 O O . LEU A 1 196 ? -15.334 -2.960 10.707 1.00 90.25 196 LEU A O 1
ATOM 1499 N N . LYS A 1 197 ? -15.249 -5.075 11.493 1.00 87.81 197 LYS A N 1
ATOM 1500 C CA . LYS A 1 197 ? -16.340 -4.943 12.480 1.00 87.81 197 LYS A CA 1
ATOM 1501 C C . LYS A 1 197 ? -15.906 -4.110 13.679 1.00 87.81 197 LYS A C 1
ATOM 1503 O O . LYS A 1 197 ? -16.656 -3.195 14.066 1.00 87.81 197 LYS A O 1
#

Secondary structure (DSSP, 8-state):
-------SSSSSTTTTTS--------EEEPPEEEEETTEEEEEEEEEE-TTS-EEEEEEEE-TTSPPEEEEEEEEE--TTS----EEEEEEEE-SSEEEEEEEEEETTEEEEEEEEEEEETTEEEEEEEEETTEEE-TTT-SEEEEE-SSSS-EEEEE-----S-PPPTT-HHHHHHHHHHHHHHHTTSHHHHHHH-

Foldseek 3Di:
DDDDDDDDPVVVVVVVVVVPDDPFDFDWDFFDKDDDLQWIKGDWTWTDTQPAWIKIWIWTAFNPGFIDTLAIEGEDAARDDPQFWPKDWDWDDDNFKIWIWIWTDGPNDIWTKIKMFGDDPRDTPDIWIDIVNHTDDVVAFRYKYWYPHDPHIDIDGHHDDQDRHQDDRPCRVSVNVSRVVVLVRQCVDPVSVVSSD

pLDDT: mean 85.53, std 17.78, range [37.31, 98.44]

Sequence (197 aa):
MGRLLLAPVILLLLVCLAAGDSHIFDITNQGGTAESNGFSITGSYTYARKGFPAVTFGTVRPPAGSRQFTYLVLSKFSGRRLTMPNVKANLDVNESEATDRTTLTAGGKKLALVYTARLDQGKLASAELTVNGKKVDLHHGQVLLVDFSKEELTWSHRKADLPDNLPEPGNPEAWSALATKLVEQLRQDAAVRDFLK